Protein AF-Q5GYQ5-F1 (afdb_monomer)

Radius of gyration: 19.72 Å; Cα contacts (8 Å, |Δi|>4): 259; chains: 1; bounding box: 50×69×49 Å

InterPro domains:
  IPR008928 Six-hairpin glycosidase superfamily [SSF48208] (25-174)
  IPR012341 Six-hairpin glycosidase-like superfamily [G3DSA:1.50.10.10] (16-128)
  IPR054363 Glycosyl hydrolase family 95, catalytic domain [PF22124] (25-128)

Solvent-accessible surface area (backbone atoms only — not comparable to full-atom values): 10934 Å² total; per-residue (Å²): 138,85,83,79,78,85,81,83,73,67,77,69,60,66,74,62,61,80,66,70,90,63,74,74,90,54,71,47,50,52,75,62,72,91,44,35,42,51,45,91,46,73,80,41,42,68,84,42,66,67,67,58,43,49,50,52,52,52,52,48,64,59,29,51,74,72,54,35,26,46,36,28,16,50,47,18,32,56,30,8,62,63,42,35,11,60,60,18,49,53,43,50,56,52,47,72,28,78,90,17,20,45,100,86,68,47,17,22,49,77,64,82,41,68,56,16,48,55,31,39,55,51,17,57,41,31,18,47,42,44,74,58,96,83,28,44,39,59,51,55,9,64,32,81,86,62,76,78,76,71,83,75,84,67,78,48,71,50,74,56,97,93,40,71,49,74,47,78,58,54,92,90,62,89,77,51,59,31,41,56,90,94,34,84,39,78,109

Secondary structure (DSSP, 8-state):
---PPP----GGGGGGG--S----S-TT-S--GGGTTTTTSSSS-TTS-HHHHHHHHHHHHHH-S---HHHHHHHHHHHHTTT-HHHHHHHHHHHTSTTTB-TTS-BBSSSB-THHHHHHHHHHHHHHEEEETTEEEESTT--TT-SS----S--EEEEETTEEEEE---TT----EEEETTEEEE-

Organism: Xanthomonas oryzae pv. oryzae (strain KACC10331 / KXO85) (NCBI:txid291331)

Nearest PDB structures (foldseek):
  7kmq-assembly1_A  TM=7.585E-01  e=1.093E-18  Xanthomonas citri pv. citri str. 306
  7kmq-assembly1_B  TM=7.736E-01  e=4.340E-18  Xanthomonas citri pv. citri str. 306
  4ufc-assembly2_B  TM=9.367E-01  e=1.335E-10  Bacteroides ovatus
  2rdy-assembly1_B  TM=9.374E-01  e=4.198E-09  Halalkalibacterium halodurans C-125
  7zo0-assembly1_A  TM=7.581E-01  e=1.766E-08  Akkermansia muciniphila ATCC BAA-835

pLDDT: mean 74.21, std 23.25, range [33.28, 98.19]

Mean predicted aligned error: 12.52 Å

Foldseek 3Di:
DDDDDDDPDDPVVVLVVVPPPDPPPDQQDLDPPSCVCQPPNQVDALPPDVVVNVVLVVSDVSNDQDAALLSNLQVLLSCLRNQALVVSVVSLVVCQDVVAAPPVRFGDSPPGDNNSVVSNVVSVCSCAWDDHPNKIWGNSRHDPVPVDDQPPDDFDWDDDPNDTDTDDSPPPDDWGWMDDPNDTDTD

Structure (mmCIF, N/CA/C/O backbone):
data_AF-Q5GYQ5-F1
#
_entry.id   AF-Q5GYQ5-F1
#
loop_
_atom_site.group_PDB
_atom_site.id
_atom_site.type_symbol
_atom_site.label_atom_id
_atom_site.label_alt_id
_atom_site.label_comp_id
_atom_site.label_asym_id
_atom_site.label_entity_id
_atom_site.label_seq_id
_atom_site.pdbx_PDB_ins_code
_atom_site.Cartn_x
_atom_site.Cartn_y
_atom_site.Cartn_z
_atom_site.occupancy
_atom_site.B_iso_or_equiv
_atom_site.auth_seq_id
_atom_site.auth_comp_id
_atom_site.auth_asym_id
_atom_site.auth_atom_id
_atom_site.pdbx_PDB_model_num
ATOM 1 N N . MET A 1 1 ? -32.435 49.824 0.181 1.00 38.00 1 MET A N 1
ATOM 2 C CA . MET A 1 1 ? -30.986 49.510 0.203 1.00 38.00 1 MET A CA 1
ATOM 3 C C . MET A 1 1 ? -30.753 48.234 1.015 1.00 38.00 1 MET A C 1
ATOM 5 O O . MET A 1 1 ? -30.604 48.312 2.226 1.00 38.00 1 MET A O 1
ATOM 9 N N . HIS A 1 2 ? -30.758 47.053 0.387 1.00 36.16 2 HIS A N 1
ATOM 10 C CA . HIS A 1 2 ? -30.396 45.799 1.064 1.00 36.16 2 HIS A CA 1
ATOM 11 C C . HIS A 1 2 ? -28.909 45.507 0.843 1.00 36.16 2 HIS A C 1
ATOM 13 O O . HIS A 1 2 ? -28.491 45.203 -0.271 1.00 36.16 2 HIS A O 1
ATOM 19 N N . ARG A 1 3 ? -28.099 45.616 1.903 1.00 40.84 3 ARG A N 1
ATOM 20 C CA . ARG A 1 3 ? -26.704 45.156 1.895 1.00 40.84 3 ARG A CA 1
ATOM 21 C C . ARG A 1 3 ? -26.699 43.630 2.027 1.00 40.84 3 ARG A C 1
ATOM 23 O O . ARG A 1 3 ? -27.081 43.101 3.069 1.00 40.84 3 ARG A O 1
ATOM 30 N N . GLY A 1 4 ? -26.306 42.933 0.961 1.00 40.19 4 GLY A N 1
ATOM 31 C CA . GLY A 1 4 ? -26.124 41.482 0.960 1.00 40.19 4 GLY A CA 1
ATOM 32 C C . GLY A 1 4 ? -25.026 41.063 1.939 1.00 40.19 4 GLY A C 1
ATOM 33 O O . GLY A 1 4 ? -23.955 41.667 1.979 1.00 40.19 4 GLY A O 1
ATOM 34 N N . ARG A 1 5 ? -25.301 40.038 2.753 1.00 37.50 5 ARG A N 1
ATOM 35 C CA . ARG A 1 5 ? -24.309 39.436 3.653 1.00 37.50 5 ARG A CA 1
ATOM 36 C C . ARG A 1 5 ? -23.210 38.752 2.824 1.00 37.50 5 ARG A C 1
ATOM 38 O O . ARG A 1 5 ? -23.542 38.073 1.851 1.00 37.50 5 ARG A O 1
ATOM 45 N N . PRO A 1 6 ? -21.926 38.878 3.195 1.00 41.38 6 PRO A N 1
ATOM 46 C CA . PRO A 1 6 ? -20.857 38.170 2.509 1.00 41.38 6 PRO A CA 1
ATOM 47 C C . PRO A 1 6 ? -21.021 36.661 2.724 1.00 41.38 6 PRO A C 1
ATOM 49 O O . PRO A 1 6 ? -21.090 36.178 3.854 1.00 41.38 6 PRO A O 1
ATOM 52 N N . VAL A 1 7 ? -21.103 35.911 1.625 1.00 54.25 7 VAL A N 1
ATOM 53 C CA . VAL A 1 7 ? -21.119 34.446 1.642 1.00 54.25 7 VAL A CA 1
ATOM 54 C C . VAL A 1 7 ? -19.726 33.969 2.045 1.00 54.25 7 VAL A C 1
ATOM 56 O O . VAL A 1 7 ? -18.803 33.962 1.229 1.00 54.25 7 VAL A O 1
ATOM 59 N N . VAL A 1 8 ? -19.565 33.570 3.306 1.00 49.56 8 VAL A N 1
ATOM 60 C CA . VAL A 1 8 ? -18.357 32.887 3.779 1.00 49.56 8 VAL A CA 1
ATOM 61 C C . VAL A 1 8 ? -18.316 31.517 3.105 1.00 49.56 8 VAL A C 1
ATOM 63 O O . VAL A 1 8 ? -19.147 30.649 3.372 1.00 49.56 8 VAL A O 1
ATOM 66 N N . ARG A 1 9 ? -17.386 31.331 2.163 1.00 43.16 9 ARG A N 1
ATOM 67 C CA . ARG A 1 9 ? -17.197 30.047 1.480 1.00 43.16 9 ARG A CA 1
ATOM 68 C C . ARG A 1 9 ? -16.409 29.105 2.396 1.00 43.16 9 ARG A C 1
ATOM 70 O O . ARG A 1 9 ? -15.379 29.519 2.924 1.00 43.16 9 ARG A O 1
ATOM 77 N N . PRO A 1 10 ? -16.847 27.851 2.576 1.00 39.72 10 PRO A N 1
ATOM 78 C CA . PRO A 1 10 ? -16.138 26.907 3.425 1.00 39.72 10 PRO A CA 1
ATOM 79 C C . PRO A 1 10 ? -14.773 26.512 2.817 1.00 39.72 10 PRO A C 1
ATOM 81 O O . PRO A 1 10 ? -14.630 26.455 1.589 1.00 39.72 10 PRO A O 1
ATOM 84 N N . PRO A 1 11 ? -13.764 26.220 3.660 1.00 44.22 11 PRO A N 1
ATOM 85 C CA . PRO A 1 11 ? -12.356 26.109 3.258 1.00 44.22 11 PRO A CA 1
ATOM 86 C C . PRO A 1 11 ? -12.058 24.976 2.262 1.00 44.22 11 PRO A C 1
ATOM 88 O O . PRO A 1 11 ? -11.084 25.051 1.516 1.00 44.22 11 PRO A O 1
ATOM 91 N N . TRP A 1 12 ? -12.916 23.957 2.166 1.00 38.06 12 TRP A N 1
ATOM 92 C CA . TRP A 1 12 ? -12.730 22.829 1.245 1.00 38.06 12 TRP A CA 1
ATOM 93 C C . TRP A 1 12 ? -12.836 23.213 -0.240 1.00 38.06 12 TRP A C 1
ATOM 95 O O . TRP A 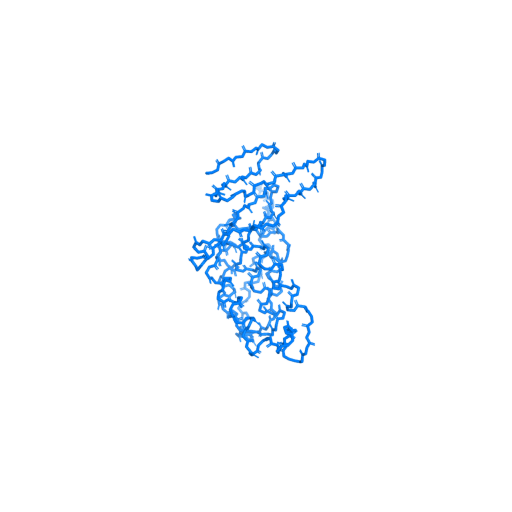1 12 ? -12.264 22.529 -1.088 1.00 38.06 12 TRP A O 1
ATOM 105 N N . ARG A 1 13 ? -13.488 24.336 -0.590 1.00 36.22 13 ARG A N 1
ATOM 106 C CA . ARG A 1 13 ? -13.550 24.800 -1.991 1.00 36.22 13 ARG A CA 1
ATOM 107 C C . ARG A 1 13 ? -12.206 25.282 -2.544 1.00 36.22 13 ARG A C 1
ATOM 109 O O . ARG A 1 13 ? -12.057 25.320 -3.762 1.00 36.22 13 ARG A O 1
ATOM 116 N N . TYR A 1 14 ? -11.230 25.601 -1.694 1.00 33.28 14 TYR A N 1
ATOM 117 C CA . TYR A 1 14 ? -9.887 25.982 -2.147 1.00 33.28 14 TYR A CA 1
ATOM 118 C C . TYR A 1 14 ? -9.060 24.778 -2.620 1.00 33.28 14 TYR A C 1
ATOM 120 O O . TYR A 1 14 ? -8.252 24.924 -3.531 1.00 33.28 14 TYR A O 1
ATOM 128 N N . PHE A 1 15 ? -9.314 23.572 -2.098 1.00 33.44 15 PHE A N 1
ATOM 129 C CA . PHE A 1 15 ? -8.679 22.344 -2.598 1.00 33.44 15 PHE A CA 1
ATOM 130 C C . PHE A 1 15 ? -9.243 21.891 -3.953 1.00 33.44 15 PHE A C 1
ATOM 132 O O . PHE A 1 15 ? -8.532 21.293 -4.756 1.00 33.44 15 PHE A O 1
ATOM 139 N N . VAL A 1 16 ? -10.497 22.244 -4.253 1.00 38.31 16 VAL A N 1
ATOM 140 C CA . VAL A 1 16 ? -11.155 21.954 -5.542 1.00 38.31 16 VAL A CA 1
ATOM 141 C C . VAL A 1 16 ? -10.742 22.956 -6.641 1.00 38.31 16 VAL A C 1
ATOM 143 O O . VAL A 1 16 ? -11.066 22.778 -7.811 1.00 38.31 16 VAL A O 1
ATOM 146 N N . ALA A 1 17 ? -9.952 23.987 -6.312 1.00 33.41 17 ALA A N 1
ATOM 147 C CA . ALA A 1 17 ? -9.508 25.013 -7.260 1.00 33.41 17 ALA A CA 1
ATOM 148 C C . ALA A 1 17 ? -8.372 24.575 -8.214 1.00 33.41 17 ALA A C 1
ATOM 150 O O . ALA A 1 17 ? -7.918 25.376 -9.028 1.00 33.41 17 ALA A O 1
ATOM 151 N N . CYS A 1 18 ? -7.969 23.299 -8.229 1.00 35.53 18 CYS A N 1
ATOM 152 C CA . CYS A 1 18 ? -7.255 22.706 -9.373 1.00 35.53 18 CYS A CA 1
ATOM 153 C C . CYS A 1 18 ? -8.229 22.370 -10.526 1.00 35.53 18 CYS A C 1
ATOM 155 O O . CYS A 1 18 ? -8.212 21.277 -11.080 1.00 35.53 18 CYS A O 1
ATOM 157 N N . GLY A 1 19 ? -9.118 23.308 -10.864 1.00 34.81 19 GLY A N 1
ATOM 158 C CA . GLY A 1 19 ? -10.112 23.190 -11.936 1.00 34.81 19 GLY A CA 1
ATOM 159 C C . GLY A 1 19 ? -9.719 23.908 -13.230 1.00 34.81 19 GLY A C 1
ATOM 160 O O . GLY A 1 19 ? -10.497 23.930 -14.182 1.00 34.81 19 GLY A O 1
ATOM 161 N N . HIS A 1 20 ? -8.524 24.503 -13.303 1.00 36.97 20 HIS A N 1
ATOM 162 C CA . HIS A 1 20 ? -8.001 24.957 -14.586 1.00 36.97 20 HIS A CA 1
ATOM 163 C C . HIS A 1 20 ? -7.727 23.726 -15.449 1.00 36.97 20 HIS A C 1
ATOM 165 O O . HIS A 1 20 ? -6.995 22.832 -15.025 1.00 36.97 20 HIS A O 1
ATOM 171 N N . ARG A 1 21 ? -8.305 23.683 -16.661 1.00 38.16 21 ARG A N 1
ATOM 172 C CA . ARG A 1 21 ? -7.936 22.744 -17.733 1.00 38.16 21 ARG A CA 1
ATOM 173 C C . ARG A 1 21 ? -6.466 22.962 -18.104 1.00 38.16 21 ARG A C 1
ATOM 175 O O . ARG A 1 21 ? -6.149 23.520 -19.148 1.00 38.16 21 ARG A O 1
ATOM 182 N N . GLN A 1 22 ? 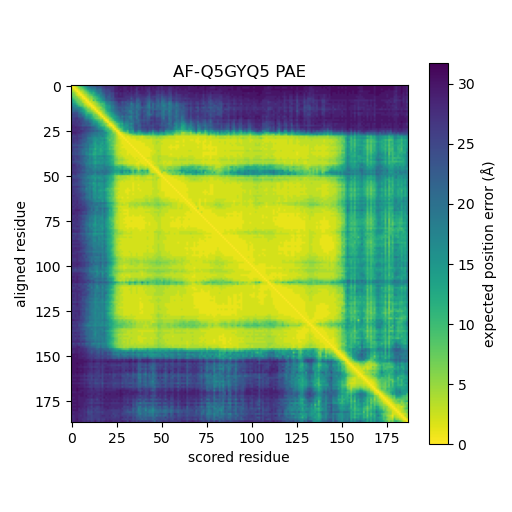-5.552 22.544 -17.240 1.00 41.06 22 GLN A N 1
ATOM 183 C CA . GLN A 1 22 ? -4.186 22.298 -17.640 1.00 41.06 22 GLN A CA 1
ATOM 184 C C . GLN A 1 22 ? -4.236 21.055 -18.527 1.00 41.06 22 GLN A C 1
ATOM 186 O O . GLN A 1 22 ? -4.783 20.033 -18.095 1.00 41.06 22 GLN A O 1
ATOM 191 N N . PRO A 1 23 ? -3.696 21.094 -19.757 1.00 40.44 23 PRO A N 1
ATOM 192 C CA . PRO A 1 23 ? -3.447 19.858 -20.477 1.00 40.44 23 PRO A CA 1
ATOM 193 C C . PRO A 1 23 ? -2.620 18.980 -19.539 1.00 40.44 23 PRO A C 1
ATOM 195 O O . PRO A 1 23 ? -1.609 19.445 -19.009 1.00 40.44 23 PRO A O 1
ATOM 198 N N . ALA A 1 24 ? -3.095 17.764 -19.251 1.00 50.97 24 ALA A N 1
ATOM 199 C CA . ALA A 1 24 ? -2.446 16.837 -18.332 1.00 50.97 24 ALA A CA 1
ATOM 200 C C . ALA A 1 24 ? -1.041 16.530 -18.866 1.00 50.97 24 ALA A C 1
ATOM 202 O O . ALA A 1 24 ? -0.849 15.589 -19.632 1.00 50.97 24 ALA A O 1
ATOM 203 N N . LYS A 1 25 ? -0.059 17.360 -18.496 1.00 47.78 25 LYS A N 1
ATOM 204 C CA . LYS A 1 25 ? 1.227 17.488 -19.198 1.00 47.78 25 LYS A CA 1
ATOM 205 C C . LYS A 1 25 ? 2.155 16.287 -19.010 1.00 47.78 25 LYS A C 1
ATOM 207 O O . LYS A 1 25 ? 3.312 16.378 -19.386 1.00 47.78 25 LYS A O 1
ATOM 212 N N . ARG A 1 26 ? 1.653 15.186 -18.433 1.00 56.75 26 ARG A N 1
ATOM 213 C CA . ARG A 1 26 ? 2.153 13.803 -18.524 1.00 56.75 26 ARG A CA 1
ATOM 214 C C . ARG A 1 26 ? 1.219 12.868 -17.749 1.00 56.75 26 ARG A C 1
ATOM 216 O O . ARG A 1 26 ? 1.285 12.787 -16.516 1.00 56.75 26 ARG A O 1
ATOM 223 N N . ARG A 1 27 ? 0.352 12.150 -18.473 1.00 69.12 27 ARG A N 1
ATOM 224 C CA . ARG A 1 27 ? -0.214 10.881 -17.977 1.00 69.12 27 ARG A CA 1
ATOM 225 C C . ARG A 1 27 ? 0.982 9.977 -17.619 1.00 69.12 27 ARG A C 1
ATOM 227 O O . ARG A 1 27 ? 1.968 9.985 -18.349 1.00 69.12 27 ARG A O 1
ATOM 234 N N . GLY A 1 28 ? 0.974 9.329 -16.454 1.00 78.00 28 GLY A N 1
ATOM 235 C CA . GLY A 1 28 ? 2.118 8.518 -15.998 1.00 78.00 28 GLY A CA 1
ATOM 236 C C . GLY A 1 28 ? 3.265 9.254 -15.284 1.00 78.00 28 GLY A C 1
ATOM 237 O O . GLY A 1 28 ? 4.337 8.685 -15.107 1.00 78.00 28 GLY A O 1
ATOM 238 N N . HIS A 1 29 ? 3.107 10.517 -14.860 1.00 90.12 29 HIS A N 1
ATOM 239 C CA . HIS A 1 29 ? 4.119 11.129 -13.985 1.00 90.12 29 HIS A CA 1
ATOM 240 C C . HIS A 1 29 ? 4.222 10.378 -12.640 1.00 90.12 29 HIS A C 1
ATOM 242 O O . HIS A 1 29 ? 3.213 10.022 -12.033 1.00 90.12 29 HIS A O 1
ATOM 248 N N . ARG A 1 30 ? 5.455 10.157 -12.167 1.00 90.88 30 ARG A N 1
ATOM 249 C CA . ARG A 1 30 ? 5.749 9.352 -10.969 1.00 90.88 30 ARG A CA 1
ATOM 250 C C . ARG A 1 30 ? 5.225 9.966 -9.665 1.00 90.88 30 ARG A C 1
ATOM 252 O O . ARG A 1 30 ? 4.776 9.211 -8.809 1.00 90.88 30 ARG A O 1
ATOM 259 N N . HIS A 1 31 ? 5.222 11.299 -9.543 1.00 94.44 31 HIS A N 1
ATOM 260 C CA . HIS A 1 31 ? 4.679 11.992 -8.372 1.00 94.44 31 HIS A CA 1
ATOM 261 C C . HIS A 1 31 ? 3.163 12.167 -8.455 1.00 94.44 31 HIS A C 1
ATOM 263 O O . HIS A 1 31 ? 2.602 12.531 -9.493 1.00 94.44 31 HIS A O 1
ATOM 269 N N . VAL A 1 32 ? 2.525 12.020 -7.299 1.00 95.38 32 VAL A N 1
ATOM 270 C CA . VAL A 1 32 ? 1.100 12.277 -7.080 1.00 95.38 32 VAL A CA 1
ATOM 271 C C . VAL A 1 32 ? 0.898 13.254 -5.919 1.00 95.38 32 VAL A C 1
ATOM 273 O O . VAL A 1 32 ? 0.024 13.071 -5.090 1.00 95.38 32 VAL A O 1
ATOM 276 N N . SER A 1 33 ? 1.695 14.328 -5.867 1.00 95.94 33 SER A N 1
ATOM 277 C CA . SER A 1 33 ? 1.794 15.240 -4.709 1.00 95.94 33 SER A CA 1
ATOM 278 C C . SER A 1 33 ? 0.474 15.851 -4.229 1.00 95.94 33 SER A C 1
ATOM 280 O O . SER A 1 33 ? 0.286 16.051 -3.037 1.00 95.94 33 SER A O 1
ATOM 282 N N . HIS A 1 34 ? -0.468 16.090 -5.142 1.00 93.81 34 HIS A N 1
ATOM 283 C CA . HIS A 1 34 ? -1.827 16.552 -4.831 1.00 93.81 34 HIS A CA 1
ATOM 284 C C . HIS A 1 34 ? -2.639 15.547 -3.989 1.00 93.81 34 HIS A C 1
ATOM 286 O O . HIS A 1 34 ? -3.648 15.922 -3.403 1.00 93.81 34 HIS A O 1
ATOM 292 N N . LEU A 1 35 ? -2.191 14.291 -3.891 1.00 95.38 35 LEU A N 1
ATOM 293 C CA . LEU A 1 35 ? -2.782 13.239 -3.064 1.00 95.38 35 LEU A CA 1
ATOM 294 C C . LEU A 1 35 ? -2.108 13.088 -1.693 1.00 95.38 35 LEU A C 1
ATOM 296 O O . LEU A 1 35 ? -2.508 12.217 -0.925 1.00 95.38 35 LEU A O 1
ATOM 300 N N . TYR A 1 36 ? -1.157 13.959 -1.332 1.00 96.00 36 TYR A N 1
ATOM 301 C CA . TYR A 1 36 ? -0.614 14.024 0.034 1.00 96.00 36 TYR A CA 1
ATOM 302 C C . TYR A 1 36 ? -1.726 14.108 1.088 1.00 96.00 36 TYR A C 1
ATOM 304 O O . TYR A 1 36 ? -1.650 13.459 2.131 1.00 96.00 36 TYR A O 1
ATOM 312 N N . ALA A 1 37 ? -2.781 14.872 0.780 1.00 93.31 37 ALA A N 1
ATOM 313 C CA . ALA A 1 37 ? -3.955 15.049 1.626 1.00 93.31 37 ALA A CA 1
ATOM 314 C C . ALA A 1 37 ? -4.663 13.721 1.972 1.00 93.31 37 ALA A C 1
ATOM 316 O O . ALA A 1 37 ? -5.257 13.629 3.046 1.00 93.31 37 ALA A O 1
ATOM 317 N N . LEU A 1 38 ? -4.566 12.707 1.100 1.00 93.00 38 LEU A N 1
ATOM 318 C CA . LEU A 1 38 ? -5.103 11.358 1.307 1.00 93.00 38 LEU A CA 1
ATOM 319 C C . LEU A 1 38 ? -4.127 10.458 2.083 1.00 93.00 38 LEU A C 1
ATOM 321 O O . LEU A 1 38 ? -4.526 9.789 3.034 1.00 93.00 38 LEU A O 1
ATOM 325 N N . HIS A 1 39 ? -2.854 10.433 1.680 1.00 94.56 39 HIS A N 1
ATOM 326 C CA . HIS A 1 39 ? -1.788 9.728 2.393 1.00 94.56 39 HIS A CA 1
ATOM 327 C C . HIS A 1 39 ? -0.431 10.394 2.105 1.00 94.56 39 HIS A C 1
ATOM 329 O O . HIS A 1 39 ? -0.122 10.651 0.936 1.00 94.56 39 HIS A O 1
ATOM 335 N N . PRO A 1 40 ? 0.419 10.637 3.120 1.00 93.94 40 PRO A N 1
ATOM 336 C CA . PRO A 1 40 ? 0.292 10.201 4.517 1.00 93.94 40 PRO A CA 1
ATOM 337 C C . PRO A 1 40 ? -0.568 11.111 5.409 1.00 93.94 40 PRO A C 1
ATOM 339 O O . PRO A 1 40 ? -0.724 10.822 6.593 1.00 93.94 40 PRO A O 1
ATOM 342 N N . SER A 1 41 ? -1.134 12.201 4.880 1.00 92.44 41 SER A N 1
ATOM 343 C CA . SER A 1 41 ? -2.014 13.071 5.666 1.00 92.44 41 SER A CA 1
ATOM 344 C C . SER A 1 41 ? -3.352 12.390 6.013 1.00 92.44 41 SER A C 1
ATOM 346 O O . SER A 1 41 ? -3.576 11.198 5.799 1.00 92.44 41 SER A O 1
ATOM 348 N N . SER A 1 42 ? -4.252 13.151 6.624 1.00 88.00 42 SER A N 1
ATOM 349 C CA . SER A 1 42 ? -5.629 12.739 6.934 1.00 88.00 42 SER A CA 1
ATOM 350 C C . SER A 1 42 ? -6.623 13.877 6.678 1.00 88.00 42 SER A C 1
ATOM 352 O O . SER A 1 42 ? -7.658 13.961 7.341 1.00 88.00 42 SER A O 1
ATOM 354 N N . GLN A 1 43 ? -6.273 14.776 5.749 1.00 89.56 43 GLN A N 1
ATOM 355 C CA . GLN A 1 43 ? -7.124 15.883 5.298 1.00 89.56 43 GLN A CA 1
ATOM 356 C C . GLN A 1 43 ? -8.241 15.403 4.367 1.00 89.56 43 GLN A C 1
ATOM 358 O O . GLN A 1 43 ? -9.311 15.998 4.371 1.00 89.56 43 GLN A O 1
ATOM 363 N N . ILE A 1 44 ? -7.974 14.346 3.590 1.00 88.62 44 ILE A N 1
ATOM 364 C CA . ILE A 1 44 ? -8.968 13.562 2.860 1.00 88.62 44 ILE A CA 1
ATOM 365 C C . ILE A 1 44 ? -9.002 12.180 3.502 1.00 88.62 44 ILE A C 1
ATOM 367 O O . ILE A 1 44 ? -8.006 11.453 3.519 1.00 88.62 44 ILE A O 1
ATOM 371 N N . LYS A 1 45 ? -10.156 11.812 4.034 1.00 83.69 45 LYS A N 1
ATOM 372 C CA . LYS A 1 45 ? -10.420 10.515 4.647 1.00 83.69 45 LYS A CA 1
ATOM 373 C C . LYS A 1 45 ? -11.176 9.628 3.661 1.00 83.69 45 LYS A C 1
ATOM 375 O O . LYS A 1 45 ? -11.950 10.133 2.852 1.00 83.69 45 LYS A O 1
ATOM 380 N N . PRO A 1 46 ? -11.058 8.299 3.777 1.00 76.12 46 PRO A N 1
ATOM 381 C CA . PRO A 1 46 ? -11.846 7.362 2.970 1.00 76.12 46 PRO A CA 1
ATOM 382 C C . PRO A 1 46 ? -13.364 7.591 3.039 1.00 76.12 46 PRO A C 1
ATOM 384 O O . PRO A 1 46 ? -14.072 7.288 2.087 1.00 76.12 46 PRO A O 1
ATOM 387 N N . ARG A 1 47 ? -13.851 8.121 4.172 1.00 74.06 47 ARG A N 1
ATOM 388 C CA . ARG A 1 47 ? -15.267 8.428 4.444 1.00 74.06 47 ARG A CA 1
ATOM 389 C C . ARG A 1 47 ? -15.617 9.920 4.366 1.00 74.06 47 ARG A C 1
ATOM 391 O O . ARG A 1 47 ? -16.715 10.293 4.769 1.00 74.06 47 ARG A O 1
ATOM 398 N N . ASP A 1 48 ? -14.699 10.772 3.912 1.00 74.44 48 ASP A N 1
ATOM 399 C CA . ASP A 1 48 ? -15.026 12.173 3.613 1.00 74.44 48 ASP A CA 1
ATOM 400 C C . ASP A 1 48 ? -16.058 12.252 2.473 1.00 74.44 48 ASP A C 1
ATOM 402 O O . ASP A 1 48 ? -16.360 11.216 1.869 1.00 74.44 48 ASP A O 1
ATOM 406 N N . PRO A 1 49 ? -16.640 13.437 2.172 1.00 71.75 49 PRO A N 1
ATOM 407 C CA . PRO A 1 49 ? -17.681 13.551 1.160 1.00 71.75 49 PRO A CA 1
ATOM 408 C C . PRO A 1 49 ? -17.324 12.768 -0.111 1.00 71.75 49 PRO A C 1
ATOM 410 O O . PRO A 1 49 ? -16.197 12.902 -0.606 1.00 71.75 49 PRO A O 1
ATOM 413 N N . PRO A 1 50 ? -18.259 11.953 -0.635 1.00 77.56 50 PRO A N 1
ATOM 414 C CA . PRO A 1 50 ? -17.962 10.930 -1.638 1.00 77.56 50 PRO A CA 1
ATOM 415 C C . PRO A 1 50 ? -17.281 11.498 -2.889 1.00 77.56 50 PRO A C 1
ATOM 417 O O . PRO A 1 50 ? -16.486 10.816 -3.527 1.00 77.56 50 PRO A O 1
ATOM 420 N N . GLU A 1 51 ? -17.520 12.772 -3.195 1.00 85.62 51 GLU A N 1
ATOM 421 C CA . GLU A 1 51 ? -16.914 13.501 -4.308 1.00 85.62 51 GLU A CA 1
ATOM 422 C C . GLU A 1 51 ? -15.385 13.636 -4.199 1.00 85.62 51 GLU A C 1
ATOM 424 O O . GLU A 1 51 ? -14.685 13.439 -5.193 1.00 85.62 51 GLU A O 1
ATOM 429 N N . LEU A 1 52 ? -14.838 13.935 -3.012 1.00 86.62 52 LEU A N 1
ATOM 430 C CA . LEU A 1 52 ? -13.390 14.118 -2.829 1.00 86.62 52 LEU A CA 1
ATOM 431 C C . LEU A 1 52 ? -12.648 12.781 -2.856 1.00 86.62 52 LEU A C 1
ATOM 433 O O . LEU A 1 52 ? -11.605 12.664 -3.504 1.00 86.62 52 LEU A O 1
ATOM 437 N N . ALA A 1 53 ? -13.207 11.758 -2.205 1.00 83.94 53 ALA A N 1
ATOM 438 C CA . ALA A 1 53 ? -12.661 10.405 -2.249 1.00 83.94 53 ALA A CA 1
ATOM 439 C C . ALA A 1 53 ? -12.695 9.842 -3.685 1.00 83.94 53 ALA A C 1
ATOM 441 O O . ALA A 1 53 ? -11.701 9.284 -4.160 1.00 83.94 53 ALA A O 1
ATOM 442 N N . ALA A 1 54 ? -13.795 10.067 -4.416 1.00 88.31 54 ALA A N 1
ATOM 443 C CA . ALA A 1 54 ? -13.913 9.691 -5.823 1.00 88.31 54 ALA A CA 1
ATOM 444 C C . ALA A 1 54 ? -12.918 10.451 -6.718 1.00 88.31 54 ALA A C 1
ATOM 446 O O . ALA A 1 54 ? -12.288 9.842 -7.583 1.00 88.31 54 ALA A O 1
ATOM 447 N N . ALA A 1 55 ? -12.714 11.754 -6.495 1.00 91.56 55 ALA A N 1
ATOM 448 C CA . ALA A 1 55 ? -11.738 12.546 -7.244 1.00 91.56 55 ALA A CA 1
ATOM 449 C C . ALA A 1 55 ? -10.289 12.080 -7.003 1.00 91.56 55 ALA A C 1
AT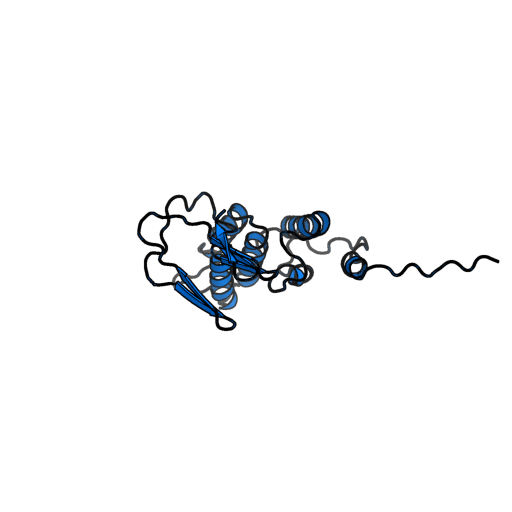OM 451 O O . ALA A 1 55 ? -9.489 12.025 -7.945 1.00 91.56 55 ALA A O 1
ATOM 452 N N . ALA A 1 56 ? -9.949 11.703 -5.766 1.00 92.31 56 ALA A N 1
ATOM 453 C CA . ALA A 1 56 ? -8.638 11.150 -5.435 1.00 92.31 56 ALA A CA 1
ATOM 454 C C . ALA A 1 56 ? -8.402 9.797 -6.126 1.00 92.31 56 ALA A C 1
ATOM 456 O O . ALA A 1 56 ? -7.379 9.623 -6.794 1.00 92.31 56 ALA A O 1
ATOM 457 N N . ARG A 1 57 ? -9.383 8.881 -6.062 1.00 91.62 57 ARG A N 1
ATOM 458 C CA . ARG A 1 57 ? -9.359 7.606 -6.802 1.00 91.62 57 ARG A CA 1
ATOM 459 C C . ARG A 1 57 ? -9.190 7.845 -8.301 1.00 91.62 57 ARG A C 1
ATOM 461 O O . ARG A 1 57 ? -8.289 7.286 -8.920 1.00 91.62 57 ARG A O 1
ATOM 468 N N . ARG A 1 58 ? -9.989 8.743 -8.880 1.00 92.81 58 ARG A N 1
ATOM 469 C CA . ARG A 1 58 ? -9.907 9.070 -10.308 1.00 92.81 58 ARG A CA 1
ATOM 470 C C . ARG A 1 58 ? -8.535 9.617 -10.703 1.00 92.81 58 ARG A C 1
ATOM 472 O O . ARG A 1 58 ? -8.030 9.316 -11.783 1.00 92.81 58 ARG A O 1
ATOM 479 N N . SER A 1 59 ? -7.914 10.405 -9.831 1.00 93.25 59 SER A N 1
ATOM 480 C CA . SER A 1 59 ? -6.566 10.926 -10.056 1.00 93.25 59 SER A CA 1
ATOM 481 C C . SER A 1 59 ? -5.513 9.811 -10.059 1.00 93.25 59 SER A C 1
ATOM 483 O O . SER A 1 59 ? -4.614 9.852 -10.899 1.00 93.25 59 SER A O 1
ATOM 485 N N . LEU A 1 60 ? -5.636 8.799 -9.188 1.00 93.38 60 LEU A N 1
ATOM 486 C CA . LEU A 1 60 ? -4.773 7.606 -9.201 1.00 93.38 60 LEU A CA 1
ATOM 487 C C . LEU A 1 60 ? -4.925 6.816 -10.504 1.00 93.38 60 LEU A C 1
ATOM 489 O O . LEU A 1 60 ? -3.926 6.539 -11.164 1.00 93.38 60 LEU A O 1
ATOM 493 N N . GLU A 1 61 ? -6.161 6.546 -10.927 1.00 93.75 61 GLU A N 1
ATOM 494 C CA . GLU A 1 61 ? -6.450 5.840 -12.185 1.00 93.75 61 GLU A CA 1
ATOM 495 C C . GLU A 1 61 ? -5.813 6.537 -13.396 1.00 93.75 61 GLU A C 1
ATOM 497 O O . GLU A 1 61 ? -5.187 5.897 -14.238 1.00 93.75 61 GLU A O 1
ATOM 502 N N . ILE A 1 62 ? -5.924 7.869 -13.476 1.00 92.62 62 ILE A N 1
ATOM 503 C CA . ILE A 1 62 ? -5.332 8.662 -14.567 1.00 92.62 62 ILE A CA 1
ATOM 504 C C . ILE A 1 62 ? -3.796 8.614 -14.531 1.00 92.62 62 ILE A C 1
ATOM 506 O O . ILE A 1 62 ? -3.141 8.714 -15.576 1.00 92.62 62 ILE A O 1
ATOM 510 N N . ARG A 1 63 ? -3.202 8.510 -13.337 1.00 92.75 63 ARG A N 1
ATOM 511 C CA . ARG A 1 63 ? -1.746 8.419 -13.164 1.00 92.75 63 ARG A CA 1
ATOM 512 C C . ARG A 1 63 ? -1.213 7.040 -13.523 1.00 92.75 63 ARG A C 1
ATOM 514 O O . ARG A 1 63 ? -0.070 6.978 -13.969 1.00 92.75 63 ARG A O 1
ATOM 521 N N . GLY A 1 64 ? -2.028 6.000 -13.367 1.00 93.69 64 GLY A N 1
ATOM 522 C CA . GLY A 1 64 ? -1.636 4.610 -13.556 1.00 93.69 64 GLY A CA 1
ATOM 523 C C . GLY A 1 64 ? -0.694 4.117 -12.459 1.00 93.69 64 GLY A C 1
ATOM 524 O O . GLY A 1 64 ? -0.145 4.905 -11.683 1.00 93.69 64 GLY A O 1
ATOM 525 N N . ASP A 1 65 ? -0.501 2.803 -12.418 1.00 93.44 65 ASP A N 1
ATOM 526 C CA . ASP A 1 65 ? 0.178 2.137 -11.304 1.00 93.44 65 ASP A CA 1
ATOM 527 C C . ASP A 1 65 ? 1.698 2.048 -11.469 1.00 93.44 65 ASP A C 1
ATOM 529 O O . ASP A 1 65 ? 2.427 2.029 -10.481 1.00 93.44 65 ASP A O 1
ATOM 533 N N . ASN A 1 66 ? 2.193 2.045 -12.709 1.00 90.50 66 ASN A N 1
ATOM 534 C CA . ASN A 1 66 ? 3.620 1.926 -12.982 1.00 90.50 66 ASN A CA 1
ATOM 535 C C . ASN A 1 66 ? 4.364 3.244 -12.709 1.00 90.50 66 ASN A C 1
ATOM 537 O O . ASN A 1 66 ? 4.019 4.302 -13.245 1.00 90.50 66 ASN A O 1
ATOM 541 N N . ALA A 1 67 ? 5.413 3.168 -11.895 1.00 91.25 67 ALA A N 1
ATOM 542 C CA . ALA A 1 67 ? 6.329 4.257 -11.589 1.00 91.25 67 ALA A CA 1
ATOM 543 C C . ALA A 1 67 ? 7.670 3.686 -11.092 1.00 91.25 67 ALA A C 1
ATOM 545 O O . ALA A 1 67 ? 7.960 2.504 -11.263 1.00 91.25 67 ALA A O 1
ATOM 546 N N . THR A 1 68 ? 8.488 4.541 -10.487 1.00 93.00 68 THR A N 1
ATOM 547 C CA . THR A 1 68 ? 9.683 4.162 -9.723 1.00 93.00 68 THR A CA 1
ATOM 548 C C . THR A 1 68 ? 9.285 3.398 -8.456 1.00 93.00 68 THR A C 1
ATOM 550 O O . THR A 1 68 ? 8.134 3.519 -8.032 1.00 93.00 68 THR A O 1
ATOM 553 N N . GLY A 1 69 ? 10.215 2.683 -7.816 1.00 93.75 69 GLY A N 1
ATOM 554 C CA . GLY A 1 69 ? 9.975 1.947 -6.564 1.00 93.75 69 GLY A CA 1
ATOM 555 C C . GLY A 1 69 ? 9.192 2.732 -5.505 1.00 93.75 69 GLY A C 1
ATOM 556 O O . GLY A 1 69 ? 8.054 2.386 -5.179 1.00 93.75 69 GLY A O 1
ATOM 557 N N . TRP A 1 70 ? 9.698 3.897 -5.084 1.00 96.00 70 TRP A N 1
ATOM 558 C CA . TRP A 1 70 ? 8.970 4.800 -4.173 1.00 96.00 70 TRP A CA 1
ATOM 559 C C . TRP A 1 70 ? 7.626 5.309 -4.713 1.00 96.00 70 TRP A C 1
ATOM 561 O O . TRP A 1 70 ? 6.684 5.567 -3.962 1.00 96.00 70 TRP A O 1
ATOM 571 N N . GLY A 1 71 ? 7.511 5.493 -6.029 1.00 95.94 71 GLY A N 1
ATOM 572 C CA . GLY A 1 71 ? 6.286 5.983 -6.655 1.00 95.94 71 GLY A CA 1
ATOM 573 C C . GLY A 1 71 ? 5.188 4.928 -6.613 1.00 95.94 71 GLY A C 1
ATOM 574 O O . GLY A 1 71 ? 4.013 5.261 -6.444 1.00 95.94 71 GLY A O 1
ATOM 575 N N . MET A 1 72 ? 5.568 3.663 -6.762 1.00 96.94 72 MET A N 1
ATOM 576 C CA . MET A 1 72 ? 4.679 2.514 -6.650 1.00 96.94 72 MET A CA 1
ATOM 577 C C . MET A 1 72 ? 4.345 2.230 -5.187 1.00 96.94 72 MET A C 1
ATOM 579 O O . MET A 1 72 ? 3.173 2.051 -4.863 1.00 96.94 72 MET A O 1
ATOM 583 N N . SER A 1 73 ? 5.323 2.297 -4.282 1.00 97.44 73 SER A N 1
ATOM 584 C CA . SER A 1 73 ? 5.085 2.099 -2.851 1.00 97.44 73 SER A CA 1
ATOM 585 C C . SER A 1 73 ? 4.165 3.179 -2.267 1.00 97.44 73 SER A C 1
ATOM 587 O O . SER A 1 73 ? 3.260 2.875 -1.490 1.00 97.44 73 SER A O 1
ATOM 589 N N . TRP A 1 74 ? 4.265 4.433 -2.717 1.00 98.06 74 TRP A N 1
ATOM 590 C CA . TRP A 1 74 ? 3.300 5.459 -2.317 1.00 98.06 74 TRP A CA 1
ATOM 591 C C . TRP A 1 74 ? 1.893 5.180 -2.867 1.00 98.06 74 TRP A C 1
ATOM 593 O O . TRP A 1 74 ? 0.907 5.320 -2.143 1.00 98.06 74 TRP A O 1
ATOM 603 N N . ARG A 1 75 ? 1.776 4.722 -4.121 1.00 97.19 75 ARG A N 1
ATOM 604 C CA . ARG A 1 75 ? 0.481 4.321 -4.697 1.00 97.19 75 ARG A CA 1
ATOM 605 C C . ARG A 1 75 ? -0.143 3.143 -3.954 1.00 97.19 75 ARG A C 1
ATOM 607 O O . ARG A 1 75 ? -1.347 3.166 -3.740 1.00 97.19 75 ARG A O 1
ATOM 614 N N . LEU A 1 76 ? 0.653 2.168 -3.516 1.00 98.19 76 LEU A N 1
ATOM 615 C CA . LEU A 1 76 ? 0.192 1.072 -2.662 1.00 98.19 76 LEU A CA 1
ATOM 616 C C . LEU A 1 76 ? -0.531 1.615 -1.419 1.00 98.19 76 LEU A C 1
ATOM 618 O O . LEU A 1 76 ? -1.672 1.239 -1.163 1.00 98.19 76 LEU A O 1
ATOM 622 N N . ASN A 1 77 ? 0.085 2.561 -0.705 1.00 97.75 77 ASN A N 1
ATOM 623 C CA . ASN A 1 77 ? -0.538 3.211 0.452 1.00 97.75 77 ASN A CA 1
ATOM 624 C C . ASN A 1 77 ? -1.806 4.001 0.067 1.00 97.75 77 ASN A C 1
ATOM 626 O O . ASN A 1 77 ? -2.818 3.942 0.764 1.00 97.75 77 ASN A O 1
ATOM 630 N N . LEU A 1 78 ? -1.776 4.721 -1.059 1.00 96.69 78 LEU A N 1
ATOM 631 C CA . LEU A 1 78 ? -2.906 5.519 -1.551 1.00 96.69 78 LEU A CA 1
ATOM 632 C C . LEU A 1 78 ? -4.099 4.676 -2.020 1.00 96.69 78 LEU A C 1
ATOM 634 O O . LEU A 1 78 ? -5.220 5.172 -1.966 1.00 96.69 78 LEU A O 1
ATOM 638 N N . TRP A 1 79 ? -3.881 3.435 -2.458 1.00 97.00 79 TRP A N 1
ATOM 639 C CA . TRP A 1 79 ? -4.944 2.481 -2.794 1.00 97.00 79 TRP A CA 1
ATOM 640 C C . TRP A 1 79 ? -5.443 1.705 -1.572 1.00 97.00 79 TRP A C 1
ATOM 642 O O . TRP A 1 79 ? -6.645 1.459 -1.454 1.00 97.00 79 TRP A O 1
ATOM 652 N N . ALA A 1 80 ? -4.554 1.394 -0.625 1.00 95.31 80 ALA A N 1
ATOM 653 C CA . ALA A 1 80 ? -4.933 0.773 0.640 1.00 95.31 80 ALA A CA 1
ATOM 654 C C . ALA A 1 80 ? -5.819 1.704 1.486 1.00 95.31 80 ALA A C 1
ATOM 656 O O . ALA A 1 80 ? -6.843 1.268 2.017 1.00 95.31 80 ALA A O 1
ATOM 657 N N . ARG A 1 81 ? -5.486 3.002 1.559 1.00 93.38 81 ARG A N 1
ATOM 658 C CA . ARG A 1 81 ? -6.215 3.998 2.363 1.00 93.38 81 ARG A CA 1
ATOM 659 C C . ARG A 1 81 ? -7.735 4.005 2.096 1.00 93.38 81 ARG A C 1
ATOM 661 O O . ARG A 1 81 ? -8.481 3.872 3.058 1.00 93.38 81 ARG A O 1
ATOM 668 N N . PRO A 1 82 ? -8.242 4.090 0.850 1.00 90.88 82 PRO A N 1
ATOM 669 C CA . PRO A 1 82 ? -9.671 4.013 0.535 1.00 90.88 82 PRO A CA 1
ATOM 670 C C . PRO A 1 82 ? -10.239 2.579 0.481 1.00 90.88 82 PRO A C 1
ATOM 672 O O . PRO A 1 82 ? -11.247 2.362 -0.189 1.00 90.88 82 PRO A O 1
ATOM 675 N N . ALA A 1 83 ? -9.617 1.612 1.163 1.00 89.38 83 ALA A N 1
ATOM 676 C CA . ALA A 1 83 ? -10.061 0.218 1.249 1.00 89.38 83 ALA A CA 1
ATOM 677 C C . ALA A 1 83 ? -10.043 -0.578 -0.079 1.00 89.38 83 ALA A C 1
ATOM 679 O O . ALA A 1 83 ? -10.734 -1.589 -0.201 1.00 89.38 83 ALA A O 1
ATOM 680 N N . ASP A 1 84 ? -9.244 -0.181 -1.081 1.00 93.19 84 ASP A N 1
ATOM 681 C CA . ASP A 1 84 ? -9.087 -0.957 -2.325 1.00 93.19 84 ASP A CA 1
ATOM 682 C C . ASP A 1 84 ? -7.946 -1.975 -2.210 1.00 93.19 84 ASP A C 1
ATOM 684 O O . ASP A 1 84 ? -6.851 -1.808 -2.757 1.00 93.19 84 ASP A O 1
ATOM 688 N N . GLY A 1 85 ? -8.218 -3.047 -1.467 1.00 90.44 85 GLY A N 1
ATOM 689 C CA . GLY A 1 85 ? -7.251 -4.114 -1.220 1.00 90.44 85 GLY A CA 1
ATOM 690 C C . GLY A 1 85 ? -6.752 -4.816 -2.476 1.00 90.44 85 GLY A C 1
ATOM 691 O O . GLY A 1 85 ? -5.587 -5.197 -2.550 1.00 90.44 85 GLY A O 1
ATOM 692 N N . GLU A 1 86 ? -7.604 -4.948 -3.492 1.00 92.69 86 GLU A N 1
ATOM 693 C CA . GLU A 1 86 ? -7.243 -5.604 -4.749 1.00 92.69 86 GLU A CA 1
ATOM 694 C C . GLU A 1 86 ? -6.237 -4.773 -5.552 1.00 92.69 86 GLU A C 1
ATOM 696 O O . GLU A 1 86 ? -5.239 -5.320 -6.024 1.00 92.69 86 GLU A O 1
ATOM 701 N N . HIS A 1 87 ? -6.453 -3.457 -5.692 1.00 96.50 87 HIS A N 1
ATOM 702 C CA . HIS A 1 87 ? -5.459 -2.583 -6.329 1.00 96.50 87 HIS A CA 1
ATOM 703 C C . HIS A 1 87 ? -4.161 -2.536 -5.533 1.00 96.50 87 HIS A C 1
ATOM 705 O O . HIS A 1 87 ? -3.084 -2.664 -6.118 1.00 96.50 87 HIS A O 1
ATOM 711 N N . ALA A 1 88 ? -4.260 -2.377 -4.211 1.00 97.00 88 ALA A N 1
ATOM 712 C CA . ALA A 1 88 ? -3.096 -2.355 -3.339 1.00 97.00 88 ALA A CA 1
ATOM 713 C C . ALA A 1 88 ? -2.266 -3.639 -3.523 1.00 97.00 88 ALA A C 1
ATOM 715 O O . ALA A 1 88 ? -1.071 -3.580 -3.810 1.00 97.00 88 ALA A O 1
ATOM 716 N N . TYR A 1 89 ? -2.912 -4.805 -3.490 1.00 96.25 89 TYR A N 1
ATOM 717 C CA . TYR A 1 89 ? -2.245 -6.086 -3.698 1.00 96.25 89 TYR A CA 1
ATOM 718 C C . TYR A 1 89 ? -1.599 -6.215 -5.082 1.00 96.25 89 TYR A C 1
ATOM 720 O O . TYR A 1 89 ? -0.456 -6.660 -5.170 1.00 96.25 89 TYR A O 1
ATOM 728 N N . ARG A 1 90 ? -2.262 -5.761 -6.155 1.00 97.44 90 ARG A N 1
ATOM 729 C CA . ARG A 1 90 ? -1.648 -5.738 -7.496 1.00 97.44 90 ARG A CA 1
ATOM 730 C C . ARG A 1 90 ? -0.360 -4.918 -7.529 1.00 97.44 90 ARG A C 1
ATOM 732 O O . ARG A 1 90 ? 0.630 -5.357 -8.104 1.00 97.44 90 ARG A O 1
ATOM 739 N N . ILE A 1 91 ? -0.347 -3.745 -6.900 1.00 97.69 91 ILE A N 1
ATOM 740 C CA . ILE A 1 91 ? 0.853 -2.896 -6.855 1.00 97.69 91 ILE A CA 1
ATOM 741 C C . ILE A 1 91 ? 1.955 -3.551 -6.031 1.00 97.69 91 ILE A C 1
ATOM 743 O O . ILE A 1 91 ? 3.115 -3.515 -6.436 1.00 97.69 91 ILE A O 1
ATOM 747 N N . LEU A 1 92 ? 1.603 -4.193 -4.915 1.00 97.56 92 LEU A N 1
ATOM 748 C CA . LEU A 1 92 ? 2.554 -4.968 -4.124 1.00 97.56 92 LEU A CA 1
ATOM 749 C C . LEU A 1 92 ? 3.199 -6.086 -4.957 1.00 97.56 92 LEU A C 1
ATOM 751 O O . LEU A 1 92 ? 4.414 -6.250 -4.899 1.00 97.56 92 LEU A O 1
ATOM 755 N N . GLN A 1 93 ? 2.420 -6.806 -5.772 1.00 97.19 93 GLN A N 1
ATOM 756 C CA . GLN A 1 93 ? 2.951 -7.828 -6.684 1.00 97.19 93 GLN A CA 1
ATOM 757 C C . GLN A 1 93 ? 3.933 -7.243 -7.708 1.00 97.19 93 GLN A C 1
ATOM 759 O O . GLN A 1 93 ? 4.946 -7.870 -8.011 1.00 97.19 93 GLN A O 1
ATOM 764 N N . LEU A 1 94 ? 3.668 -6.037 -8.216 1.00 96.06 94 LEU A N 1
ATOM 765 C CA . LEU A 1 94 ? 4.595 -5.353 -9.116 1.00 96.06 94 LEU A CA 1
ATOM 766 C C . LEU A 1 94 ? 5.879 -4.905 -8.398 1.00 96.06 94 LEU A C 1
ATOM 768 O O . LEU A 1 94 ? 6.957 -5.012 -8.974 1.00 96.06 94 LEU A O 1
ATOM 772 N N . LEU A 1 95 ? 5.783 -4.432 -7.151 1.00 96.38 95 LEU A N 1
ATOM 773 C CA . LEU A 1 95 ? 6.934 -4.006 -6.345 1.00 96.38 95 LEU A CA 1
ATOM 774 C C . LEU A 1 95 ? 7.904 -5.158 -6.065 1.00 96.38 95 LEU A C 1
ATOM 776 O O . LEU A 1 95 ? 9.108 -4.974 -6.197 1.00 96.38 95 LEU A O 1
ATOM 780 N N . ILE A 1 96 ? 7.393 -6.351 -5.748 1.00 95.69 96 ILE A N 1
ATOM 781 C CA . ILE A 1 96 ? 8.226 -7.539 -5.476 1.00 95.69 96 ILE A CA 1
ATOM 782 C C . ILE A 1 96 ? 8.714 -8.254 -6.746 1.00 95.69 96 ILE A C 1
ATOM 784 O O . ILE A 1 96 ? 9.398 -9.272 -6.656 1.00 95.69 96 ILE A O 1
ATOM 788 N N . SER A 1 97 ? 8.335 -7.767 -7.931 1.00 95.81 97 SER A N 1
ATOM 789 C CA . SER A 1 97 ? 8.773 -8.354 -9.197 1.00 95.81 97 SER A CA 1
ATOM 790 C C . SER A 1 97 ? 10.257 -8.056 -9.472 1.00 95.81 97 SER A C 1
ATOM 792 O O . SER A 1 97 ? 10.777 -7.049 -8.983 1.00 95.81 97 SER A O 1
ATOM 794 N N . PRO A 1 98 ? 10.941 -8.862 -10.309 1.00 94.62 98 PRO A N 1
ATOM 795 C CA . PRO A 1 98 ? 12.335 -8.610 -10.691 1.00 94.62 98 PRO A CA 1
ATOM 796 C C . PRO A 1 98 ? 12.583 -7.240 -11.347 1.00 94.62 98 PRO A C 1
ATOM 798 O O . PRO A 1 98 ? 13.706 -6.744 -11.325 1.00 94.62 98 PRO A O 1
ATOM 801 N N . ASP A 1 99 ? 11.541 -6.599 -11.890 1.00 92.56 99 ASP A N 1
ATOM 802 C CA . ASP A 1 99 ? 11.630 -5.259 -12.483 1.00 92.56 99 ASP A CA 1
ATOM 803 C C . ASP A 1 99 ? 11.778 -4.146 -11.430 1.00 92.56 99 ASP A C 1
ATOM 805 O O . ASP A 1 99 ? 12.140 -3.011 -11.765 1.00 92.56 99 ASP A O 1
ATOM 809 N N . ARG A 1 100 ? 11.431 -4.426 -10.168 1.00 94.44 100 ARG A N 1
ATOM 810 C CA . ARG A 1 100 ? 11.381 -3.447 -9.065 1.00 94.44 100 ARG A CA 1
ATOM 811 C C . ARG A 1 100 ? 12.097 -3.898 -7.798 1.00 94.44 100 ARG A C 1
ATOM 813 O O . ARG A 1 100 ? 12.337 -3.067 -6.933 1.00 94.44 100 ARG A O 1
ATOM 820 N N . THR A 1 101 ? 12.489 -5.162 -7.706 1.00 96.88 101 THR A N 1
ATOM 821 C CA . THR A 1 101 ? 13.221 -5.716 -6.569 1.00 96.88 101 THR A CA 1
ATOM 822 C C . THR A 1 101 ? 14.429 -6.506 -7.063 1.00 96.88 101 THR A C 1
ATOM 824 O O . THR A 1 101 ? 14.301 -7.435 -7.860 1.00 96.88 101 THR A O 1
ATOM 827 N N . TYR A 1 102 ? 15.616 -6.152 -6.573 1.00 97.19 102 TYR A N 1
ATOM 828 C CA . TYR A 1 102 ? 16.842 -6.899 -6.845 1.00 97.19 102 TYR A CA 1
ATOM 829 C C . TYR A 1 102 ? 16.856 -8.262 -6.120 1.00 97.19 102 TYR A C 1
ATOM 831 O O . TYR A 1 102 ? 16.134 -8.442 -5.141 1.00 97.19 102 TYR A O 1
ATOM 839 N N . PRO A 1 103 ? 17.737 -9.215 -6.498 1.00 97.00 103 PRO A N 1
ATOM 840 C CA . PRO A 1 103 ? 17.815 -10.531 -5.845 1.00 97.00 103 PRO A CA 1
ATOM 841 C C . PRO A 1 103 ? 18.071 -10.499 -4.329 1.00 97.00 103 PRO A C 1
ATOM 843 O O . PRO A 1 103 ? 17.709 -11.426 -3.617 1.00 97.00 103 PRO A O 1
ATOM 846 N N . HIS A 1 104 ? 18.678 -9.422 -3.829 1.00 96.50 104 HIS A N 1
ATOM 847 C CA . HIS A 1 104 ? 18.932 -9.179 -2.407 1.00 96.50 104 HIS A CA 1
ATOM 848 C C . HIS A 1 104 ? 17.787 -8.403 -1.722 1.00 96.50 104 HIS A C 1
ATOM 850 O O . HIS A 1 104 ? 17.970 -7.835 -0.650 1.00 96.50 104 HIS A O 1
ATOM 856 N N . LEU A 1 105 ? 16.607 -8.380 -2.350 1.00 96.69 105 LEU A N 1
ATOM 857 C CA . LEU A 1 105 ? 15.356 -7.778 -1.881 1.00 96.69 105 LEU A CA 1
ATOM 858 C C . LEU A 1 105 ? 15.363 -6.250 -1.714 1.00 96.69 105 LEU A C 1
ATOM 860 O O . LEU A 1 105 ? 14.405 -5.690 -1.182 1.00 96.69 105 LEU A O 1
ATOM 864 N N . LEU A 1 106 ? 16.401 -5.556 -2.185 1.00 97.88 106 LEU A N 1
ATOM 865 C CA . LEU A 1 106 ? 16.409 -4.094 -2.218 1.00 97.88 106 LEU A CA 1
ATOM 866 C C . LEU A 1 106 ? 15.606 -3.562 -3.407 1.00 97.88 106 LEU A C 1
ATOM 868 O O . LEU A 1 106 ? 15.654 -4.121 -4.506 1.00 97.88 106 LEU A O 1
ATOM 872 N N . ASP A 1 107 ? 14.884 -2.471 -3.167 1.00 97.00 107 ASP A N 1
ATOM 873 C CA . ASP A 1 107 ? 14.064 -1.794 -4.167 1.00 97.00 107 ASP A CA 1
ATOM 874 C C . ASP A 1 107 ? 14.918 -1.156 -5.269 1.00 97.00 107 ASP A C 1
ATOM 876 O O . ASP A 1 107 ? 16.016 -0.632 -5.042 1.00 97.00 107 ASP A O 1
ATOM 880 N N . ALA A 1 108 ? 14.386 -1.217 -6.485 1.00 94.94 108 ALA A N 1
ATOM 881 C CA . ALA A 1 108 ? 14.981 -0.670 -7.684 1.00 94.94 108 ALA A CA 1
ATOM 882 C C . ALA A 1 108 ? 14.161 0.526 -8.187 1.00 94.94 108 ALA A C 1
ATOM 884 O O . ALA A 1 108 ? 13.065 0.382 -8.741 1.00 94.94 108 ALA A O 1
ATOM 885 N N . HIS A 1 109 ? 14.752 1.723 -8.103 1.00 90.88 109 HIS A N 1
ATOM 886 C CA . HIS A 1 109 ? 14.220 2.898 -8.785 1.00 90.88 109 HIS A CA 1
ATOM 887 C C . HIS A 1 109 ? 14.208 2.726 -10.315 1.00 90.88 109 HIS A C 1
ATOM 889 O O . HIS A 1 109 ? 13.184 3.094 -10.906 1.00 90.88 109 HIS A O 1
ATOM 895 N N . PRO A 1 110 ? 15.231 2.137 -10.984 1.00 81.31 110 PRO A N 1
ATOM 896 C CA . PRO A 1 110 ? 16.657 1.929 -10.637 1.00 81.31 110 PRO A CA 1
ATOM 897 C C . PRO A 1 110 ? 17.494 3.233 -10.618 1.00 81.31 110 PRO A C 1
ATOM 899 O O . PRO A 1 110 ? 17.066 4.224 -11.226 1.00 81.31 110 PRO A O 1
ATOM 902 N N . PRO A 1 111 ? 18.681 3.267 -9.965 1.00 93.44 111 PRO A N 1
ATOM 903 C CA . PRO A 1 111 ? 19.344 2.183 -9.215 1.00 93.44 111 PRO A CA 1
ATOM 904 C C . PRO A 1 111 ? 18.687 1.937 -7.840 1.00 93.44 111 PRO A C 1
ATOM 906 O O . PRO A 1 111 ? 17.551 2.347 -7.623 1.00 93.44 111 PRO A O 1
ATOM 909 N N . PHE A 1 112 ? 19.375 1.252 -6.923 1.00 96.69 112 PHE A N 1
ATOM 910 C CA . PHE A 1 112 ? 18.906 1.033 -5.551 1.00 96.69 112 PHE A CA 1
ATOM 911 C C . PHE A 1 112 ? 18.419 2.324 -4.879 1.00 96.69 112 PHE A C 1
ATOM 913 O O . PHE A 1 112 ? 19.180 3.291 -4.804 1.00 96.69 112 PHE A O 1
ATOM 920 N N . GLN A 1 113 ? 17.189 2.300 -4.351 1.00 97.44 113 GLN A N 1
ATOM 921 C CA . GLN A 1 113 ? 16.672 3.295 -3.410 1.00 97.44 113 GLN A CA 1
ATOM 922 C C . GLN A 1 113 ? 15.848 2.618 -2.310 1.00 97.44 113 GLN A C 1
ATOM 924 O O . GLN A 1 113 ? 14.957 1.831 -2.580 1.00 97.44 113 GLN A O 1
ATOM 929 N N . ILE A 1 114 ? 16.140 2.915 -1.043 1.00 97.88 114 ILE A N 1
ATOM 930 C CA . ILE A 1 114 ? 15.538 2.208 0.106 1.00 97.88 114 ILE A CA 1
ATOM 931 C C . ILE A 1 114 ? 14.076 2.607 0.384 1.00 97.88 114 ILE A C 1
ATOM 933 O O . ILE A 1 114 ? 13.355 1.946 1.135 1.00 97.88 114 ILE A O 1
ATOM 937 N N . ASP A 1 115 ? 13.624 3.711 -0.202 1.00 97.25 115 ASP A N 1
ATOM 938 C CA . ASP A 1 115 ? 12.297 4.283 0.013 1.00 97.25 115 ASP A CA 1
ATOM 939 C C . ASP A 1 115 ? 11.165 3.371 -0.489 1.00 97.25 115 ASP A C 1
ATOM 941 O O . ASP A 1 115 ? 10.108 3.295 0.150 1.00 97.25 115 ASP A O 1
ATOM 945 N N . GLY A 1 116 ? 11.382 2.609 -1.563 1.00 96.25 116 GLY A N 1
ATOM 946 C CA . GLY A 1 116 ? 10.439 1.585 -2.010 1.00 96.25 116 GLY A CA 1
ATOM 947 C C . GLY A 1 116 ? 10.262 0.439 -1.009 1.00 96.25 116 GLY A C 1
ATOM 948 O O . GLY A 1 116 ? 9.124 0.036 -0.757 1.00 96.25 116 GLY A O 1
ATOM 949 N N . ASN A 1 117 ? 11.331 -0.014 -0.340 1.00 98.19 117 ASN A N 1
ATOM 950 C CA . ASN A 1 117 ? 11.241 -1.028 0.719 1.00 98.19 117 ASN A CA 1
ATOM 951 C C . ASN A 1 117 ? 10.386 -0.535 1.897 1.00 98.19 117 ASN A C 1
ATOM 953 O O . ASN A 1 117 ? 9.413 -1.189 2.278 1.00 98.19 117 ASN A O 1
ATOM 957 N N . PHE A 1 118 ? 10.708 0.640 2.452 1.00 98.06 118 PHE A N 1
ATOM 958 C CA . PHE A 1 118 ? 9.972 1.181 3.601 1.00 98.06 118 PHE A CA 1
ATOM 959 C C . PHE A 1 118 ? 8.534 1.561 3.252 1.00 98.06 118 PHE A C 1
ATOM 961 O O . PHE A 1 118 ? 7.615 1.267 4.020 1.00 98.06 118 PHE A O 1
ATOM 968 N N . GLY A 1 119 ? 8.316 2.156 2.078 1.00 97.50 119 GLY A N 1
ATOM 969 C CA . GLY A 1 119 ? 6.974 2.474 1.603 1.00 97.50 119 GLY A CA 1
ATOM 970 C C . GLY A 1 119 ? 6.119 1.224 1.389 1.00 97.50 119 GLY A C 1
ATOM 971 O O . GLY A 1 119 ? 4.920 1.257 1.664 1.00 97.50 119 GLY A O 1
ATOM 972 N N . SER A 1 120 ? 6.720 0.111 0.954 1.00 97.25 120 SER A N 1
ATOM 973 C CA . SER A 1 120 ? 6.011 -1.163 0.769 1.00 97.25 120 SER A CA 1
AT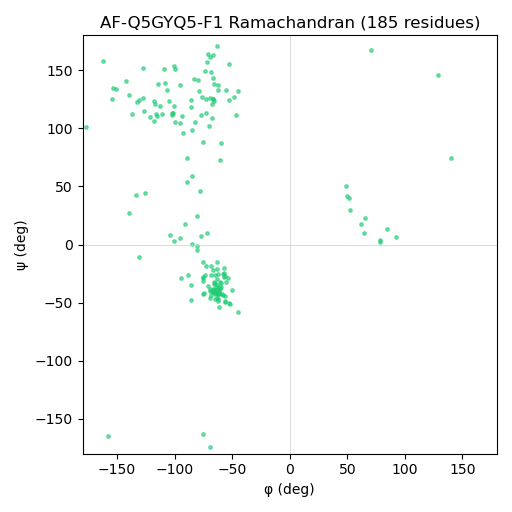OM 974 C C . SER A 1 120 ? 5.580 -1.760 2.105 1.00 97.25 120 SER A C 1
ATOM 976 O O . SER A 1 120 ? 4.428 -2.164 2.253 1.00 97.25 120 SER A O 1
ATOM 978 N N . THR A 1 121 ? 6.458 -1.727 3.110 1.00 96.81 121 THR A N 1
ATOM 979 C CA . THR A 1 121 ? 6.134 -2.138 4.486 1.00 96.81 121 THR A CA 1
ATOM 980 C C . THR A 1 121 ? 5.020 -1.280 5.091 1.00 96.81 121 THR A C 1
ATOM 982 O O . THR A 1 121 ? 4.085 -1.810 5.699 1.00 96.81 121 THR A O 1
ATOM 985 N N . ALA A 1 122 ? 5.068 0.040 4.881 1.00 95.94 122 ALA A N 1
ATOM 986 C CA . ALA A 1 122 ? 3.986 0.940 5.277 1.00 95.94 122 ALA A CA 1
ATOM 987 C C . ALA A 1 122 ? 2.673 0.590 4.557 1.00 95.94 122 ALA A C 1
ATOM 989 O O . ALA A 1 122 ? 1.627 0.508 5.193 1.00 95.94 122 ALA A O 1
ATOM 990 N N . GLY A 1 123 ? 2.734 0.270 3.264 1.00 96.75 123 GLY A N 1
ATOM 991 C CA . GLY A 1 123 ? 1.562 -0.110 2.481 1.00 96.75 123 GLY A CA 1
ATOM 992 C C . GLY A 1 123 ? 0.930 -1.434 2.917 1.00 96.75 123 GLY A C 1
ATOM 993 O O . GLY A 1 123 ? -0.292 -1.529 3.002 1.00 96.75 123 GLY A O 1
ATOM 994 N N . ILE A 1 124 ? 1.741 -2.437 3.267 1.00 94.88 124 ILE A N 1
ATOM 995 C CA . ILE A 1 124 ? 1.260 -3.684 3.888 1.00 94.88 124 ILE A CA 1
ATOM 996 C C . ILE A 1 124 ? 0.590 -3.378 5.233 1.00 94.88 124 ILE A C 1
ATOM 998 O O . ILE A 1 124 ? -0.462 -3.937 5.540 1.00 94.88 124 ILE A O 1
ATOM 1002 N N . THR A 1 125 ? 1.154 -2.452 6.013 1.00 92.12 125 THR A N 1
ATOM 1003 C CA . THR A 1 125 ? 0.536 -2.001 7.265 1.00 92.12 125 THR A CA 1
ATOM 1004 C C . THR A 1 125 ? -0.810 -1.335 6.993 1.00 92.12 125 THR A C 1
ATOM 1006 O O . THR A 1 125 ? -1.785 -1.731 7.609 1.00 92.12 125 THR A O 1
ATOM 1009 N N . GLU A 1 126 ? -0.920 -0.430 6.017 1.00 92.75 126 GLU A N 1
ATOM 1010 C CA . GLU A 1 126 ? -2.186 0.213 5.621 1.00 92.75 126 GLU A CA 1
ATOM 1011 C C . GLU A 1 126 ? -3.242 -0.774 5.092 1.00 92.75 126 GLU A C 1
ATOM 1013 O O . GLU A 1 126 ? -4.439 -0.496 5.189 1.00 92.75 126 GLU A O 1
ATOM 1018 N N . ILE A 1 127 ? -2.834 -1.927 4.550 1.00 89.75 127 ILE A N 1
ATOM 1019 C CA . ILE A 1 127 ? -3.754 -3.014 4.181 1.00 89.75 127 ILE A CA 1
ATOM 1020 C C . ILE A 1 127 ? -4.367 -3.672 5.427 1.00 89.75 127 ILE A C 1
ATOM 1022 O O . ILE A 1 127 ? -5.555 -4.013 5.434 1.00 89.75 127 ILE A O 1
ATOM 1026 N N . LEU A 1 128 ? -3.558 -3.855 6.473 1.00 85.00 128 LEU A N 1
ATOM 1027 C CA . LEU A 1 128 ? -3.900 -4.619 7.676 1.00 85.00 128 LEU A CA 1
ATOM 1028 C C . LEU A 1 128 ? -4.452 -3.758 8.820 1.00 85.00 128 LEU A C 1
ATOM 1030 O O . LEU A 1 128 ? -5.236 -4.250 9.629 1.00 85.00 128 LEU A O 1
ATOM 1034 N N . LEU A 1 129 ? -4.047 -2.495 8.903 1.00 84.88 129 LEU A N 1
ATOM 1035 C CA . LEU A 1 129 ? -4.295 -1.596 10.020 1.00 84.88 129 LEU A CA 1
ATOM 1036 C C . LEU A 1 129 ? -4.269 -0.138 9.550 1.00 84.88 129 LEU A C 1
ATOM 1038 O O . LEU A 1 129 ? -3.271 0.345 9.020 1.00 84.88 129 LEU A O 1
ATOM 1042 N N . GLN A 1 130 ? -5.341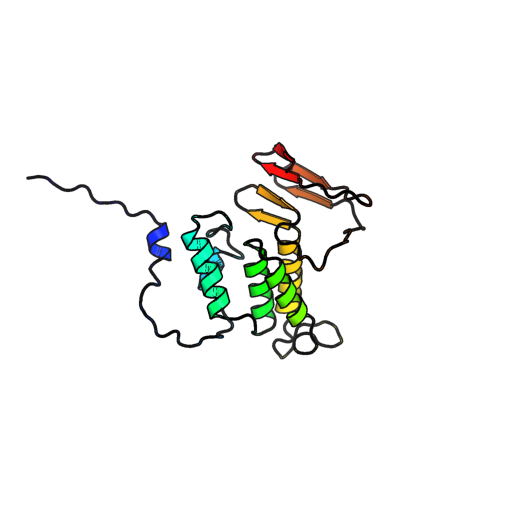 0.600 9.820 1.00 86.62 130 GLN A N 1
ATOM 1043 C CA . GLN A 1 130 ? -5.386 2.042 9.577 1.00 86.62 130 GLN A CA 1
ATOM 1044 C C . GLN A 1 130 ? -5.816 2.802 10.817 1.00 86.62 130 GLN A C 1
ATOM 1046 O O . GLN A 1 130 ? -6.603 2.318 11.632 1.00 86.62 130 GLN A O 1
ATOM 1051 N N . ARG A 1 131 ? -5.350 4.047 10.916 1.00 82.50 131 ARG A N 1
ATOM 1052 C CA . ARG A 1 131 ? -5.825 5.003 11.909 1.00 82.50 131 ARG A CA 1
ATOM 1053 C C . ARG A 1 131 ? -6.129 6.333 11.246 1.00 82.50 131 ARG A C 1
ATOM 1055 O O . ARG A 1 131 ? -5.247 6.959 10.666 1.00 82.50 131 ARG A O 1
ATOM 1062 N N . TRP A 1 132 ? -7.362 6.792 11.396 1.00 81.12 132 TRP A N 1
ATOM 1063 C CA . TRP A 1 132 ? -7.778 8.130 10.989 1.00 81.12 132 TRP A CA 1
ATOM 1064 C C . TRP A 1 132 ? -9.089 8.497 11.694 1.00 81.12 132 TRP A C 1
ATOM 1066 O O . TRP A 1 132 ? -9.816 7.635 12.177 1.00 81.12 132 TRP A O 1
ATOM 1076 N N . ALA A 1 133 ? -9.370 9.798 11.810 1.00 77.12 133 ALA A N 1
ATOM 1077 C CA . ALA A 1 133 ? -10.557 10.331 12.500 1.00 77.12 133 ALA A CA 1
ATOM 1078 C C . ALA A 1 133 ? -10.784 9.817 13.940 1.00 77.12 133 ALA A C 1
ATOM 1080 O O . ALA A 1 133 ? -11.921 9.736 14.383 1.00 77.12 133 ALA A O 1
ATOM 1081 N N . GLY A 1 134 ? -9.716 9.478 14.669 1.00 74.38 134 GLY A N 1
ATOM 1082 C CA . GLY A 1 134 ? -9.823 8.967 16.042 1.00 74.38 134 GLY A CA 1
ATOM 1083 C C . GLY A 1 134 ? -10.222 7.491 16.147 1.00 74.38 134 GLY A C 1
ATOM 1084 O O . GLY A 1 134 ? -10.313 6.982 17.259 1.00 74.38 134 GLY A O 1
ATOM 1085 N N . SER A 1 135 ? -10.392 6.796 15.020 1.00 77.50 135 SER A N 1
ATOM 1086 C CA . SER A 1 135 ? -10.701 5.367 14.972 1.00 77.50 135 SER A CA 1
ATOM 1087 C C . SER A 1 135 ? -9.521 4.546 14.467 1.00 77.50 135 SER A C 1
ATOM 1089 O O . SER A 1 135 ? -8.697 5.020 13.679 1.00 77.50 135 SER A O 1
ATOM 1091 N N . VAL A 1 136 ? -9.467 3.298 14.929 1.00 77.56 136 VAL A N 1
ATOM 1092 C CA . VAL A 1 136 ? -8.574 2.251 14.427 1.00 77.56 136 VAL A CA 1
ATOM 1093 C C . VAL A 1 136 ? -9.410 1.264 13.617 1.00 77.56 136 VAL A C 1
ATOM 1095 O O . VAL A 1 136 ? -10.482 0.857 14.065 1.00 77.56 136 VAL A O 1
ATOM 1098 N N . PHE A 1 137 ? -8.923 0.902 12.433 1.00 78.62 137 PHE A N 1
ATOM 1099 C CA . PHE A 1 137 ? -9.570 -0.018 11.503 1.00 78.62 137 PHE A CA 1
ATOM 1100 C C . PHE A 1 137 ? -8.676 -1.236 11.296 1.00 78.62 137 PHE A C 1
ATOM 1102 O O . PHE A 1 137 ? -7.522 -1.085 10.893 1.00 78.62 137 PHE A O 1
ATOM 1109 N N . LEU A 1 138 ? -9.216 -2.425 11.559 1.00 78.38 138 LEU A N 1
ATOM 1110 C CA . LEU A 1 138 ? -8.538 -3.701 11.338 1.00 78.38 138 LEU A CA 1
ATOM 1111 C C . LEU A 1 138 ? -8.929 -4.282 9.981 1.00 78.38 138 LEU A C 1
ATOM 1113 O O . LEU A 1 138 ? -10.102 -4.267 9.612 1.00 78.38 138 LEU A O 1
ATOM 1117 N N . LEU A 1 139 ? -7.937 -4.807 9.264 1.00 80.38 139 LEU A N 1
ATOM 1118 C CA . LEU A 1 139 ? -8.065 -5.408 7.934 1.00 80.38 139 LEU A CA 1
ATOM 1119 C C . LEU A 1 139 ? -8.842 -4.537 6.919 1.00 80.38 139 LEU A C 1
ATOM 1121 O O . LEU A 1 139 ? -9.661 -5.072 6.167 1.00 80.38 139 LEU A O 1
ATOM 1125 N N . PRO A 1 140 ? -8.621 -3.207 6.873 1.00 84.88 140 PRO A N 1
ATOM 1126 C CA . PRO A 1 140 ? -9.465 -2.298 6.100 1.00 84.88 140 PRO A CA 1
ATOM 1127 C C . PRO A 1 140 ? -9.409 -2.536 4.588 1.00 84.88 140 PRO A C 1
ATOM 1129 O O . PRO A 1 140 ? -10.369 -2.203 3.902 1.00 84.88 140 PRO A O 1
ATOM 1132 N N . ALA A 1 141 ? -8.314 -3.092 4.060 1.00 88.31 141 ALA A N 1
ATOM 1133 C CA . ALA A 1 141 ? -8.117 -3.301 2.626 1.00 88.31 141 ALA A CA 1
ATOM 1134 C C . ALA A 1 141 ? -7.589 -4.714 2.323 1.00 88.31 141 ALA A C 1
ATOM 1136 O O . ALA A 1 141 ? -6.673 -4.880 1.522 1.00 88.31 141 ALA A O 1
ATOM 1137 N N . LEU A 1 142 ? -8.122 -5.744 2.987 1.00 85.38 142 LEU A N 1
ATOM 1138 C CA . LEU A 1 142 ? -7.648 -7.118 2.808 1.00 85.38 142 LEU A CA 1
ATOM 1139 C C . LEU A 1 142 ? -7.976 -7.654 1.394 1.00 85.38 142 LEU A C 1
ATOM 1141 O O . LEU A 1 142 ? -9.156 -7.729 1.041 1.00 85.38 142 LEU A O 1
ATOM 1145 N N . PRO A 1 143 ? -6.982 -8.071 0.585 1.00 83.81 143 PRO A N 1
ATOM 1146 C CA . PRO A 1 143 ? -7.245 -8.657 -0.725 1.00 83.81 143 PRO A CA 1
ATOM 1147 C C . PRO A 1 143 ? -7.800 -10.083 -0.613 1.00 83.81 143 PRO A C 1
ATOM 1149 O O . PRO A 1 143 ? -7.403 -10.869 0.250 1.00 83.81 143 PRO A O 1
ATOM 1152 N N . LYS A 1 144 ? -8.636 -10.477 -1.575 1.00 76.75 144 LYS A N 1
ATOM 1153 C CA . LYS A 1 144 ? -9.204 -11.826 -1.731 1.00 76.75 144 LYS A CA 1
ATOM 1154 C C . LYS A 1 144 ? -8.141 -12.907 -1.864 1.00 76.75 144 LYS A C 1
ATOM 1156 O O . LYS A 1 144 ? -8.426 -14.062 -1.562 1.00 76.75 144 LYS A O 1
ATOM 1161 N N . ALA A 1 145 ? -6.939 -12.570 -2.331 1.00 75.69 145 ALA A N 1
ATOM 1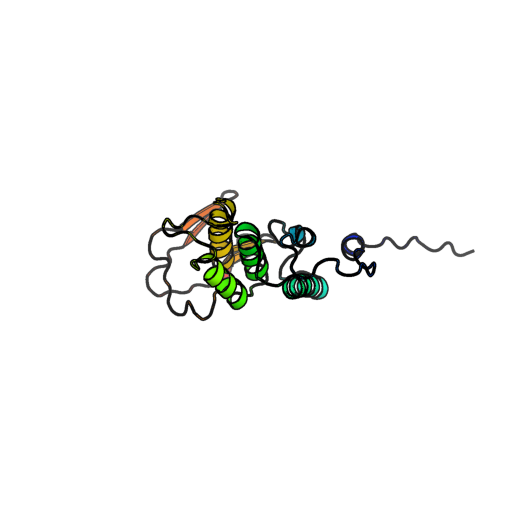162 C CA . ALA A 1 145 ? -5.817 -13.503 -2.390 1.00 75.69 145 ALA A CA 1
ATOM 1163 C C . ALA A 1 145 ? -5.396 -13.984 -0.988 1.00 75.69 145 ALA A C 1
ATOM 1165 O O . ALA A 1 145 ? -4.962 -15.124 -0.830 1.00 75.69 145 ALA A O 1
ATOM 1166 N N . TRP A 1 146 ? -5.587 -13.164 0.049 1.00 71.50 146 TRP A N 1
ATOM 1167 C CA . TRP A 1 146 ? -5.225 -13.484 1.433 1.00 71.50 146 TRP A CA 1
ATOM 1168 C C . TRP A 1 146 ? -6.392 -14.186 2.150 1.00 71.50 146 TRP A C 1
ATOM 1170 O O . TRP A 1 146 ? -6.843 -13.768 3.212 1.00 71.50 146 TRP A O 1
ATOM 1180 N N . ARG A 1 147 ? -6.900 -15.275 1.547 1.00 48.12 147 ARG A N 1
ATOM 1181 C CA . ARG A 1 147 ? -8.086 -16.031 2.021 1.00 48.12 147 ARG A CA 1
ATOM 1182 C C . ARG A 1 147 ? -7.916 -16.629 3.410 1.00 48.12 147 ARG A C 1
ATOM 1184 O O . ARG A 1 147 ? -8.877 -16.777 4.157 1.00 48.12 147 ARG A O 1
ATOM 1191 N N . ARG A 1 148 ? -6.698 -17.076 3.696 1.00 42.59 148 ARG A N 1
ATOM 1192 C CA . ARG A 1 148 ? -6.293 -17.653 4.969 1.00 42.59 148 ARG A CA 1
ATOM 1193 C C . ARG A 1 148 ? -4.939 -17.066 5.277 1.00 42.59 148 ARG A C 1
ATOM 1195 O O . ARG A 1 148 ? -3.962 -17.325 4.586 1.00 42.59 148 ARG A O 1
ATOM 1202 N N . GLY A 1 149 ? -4.921 -16.249 6.303 1.00 47.03 149 GLY A N 1
ATOM 1203 C CA . GLY A 1 149 ? -3.722 -15.683 6.859 1.00 47.03 149 GLY A CA 1
ATOM 1204 C C . GLY A 1 149 ? -3.933 -15.658 8.350 1.00 47.03 149 GLY A C 1
ATOM 1205 O O . GLY A 1 149 ? -5.030 -15.408 8.843 1.00 47.03 149 GLY A O 1
ATOM 1206 N N . SER A 1 150 ? -2.882 -15.957 9.074 1.00 42.97 150 SER A N 1
ATOM 1207 C CA . SER A 1 150 ? -2.819 -15.586 10.465 1.00 42.97 150 SER A CA 1
ATOM 1208 C C . SER A 1 150 ? -1.519 -14.845 10.603 1.00 42.97 150 SER A C 1
ATOM 1210 O O . SER A 1 150 ? -0.476 -15.384 10.231 1.00 42.97 150 SER A O 1
ATOM 1212 N N . VAL A 1 151 ? -1.572 -13.635 11.132 1.00 48.88 151 VAL A N 1
ATOM 1213 C CA . VAL A 1 151 ? -0.360 -13.047 11.671 1.00 48.88 151 VAL A CA 1
ATOM 1214 C C . VAL A 1 151 ? -0.136 -13.771 13.000 1.00 48.88 151 VAL A C 1
ATOM 1216 O O . VAL A 1 151 ? -0.727 -13.432 14.018 1.00 48.88 151 VAL A O 1
ATOM 1219 N N . ARG A 1 152 ? 0.577 -14.902 12.934 1.00 38.12 152 ARG A N 1
ATOM 1220 C CA . ARG A 1 152 ? 0.932 -15.734 14.089 1.00 38.12 152 ARG A CA 1
ATOM 1221 C C . ARG A 1 152 ? 2.373 -15.433 14.438 1.00 38.12 152 ARG A C 1
ATOM 1223 O O . ARG A 1 152 ? 3.272 -15.736 13.662 1.00 38.12 152 ARG A O 1
ATOM 1230 N N . GLY A 1 153 ? 2.554 -14.829 15.601 1.00 37.94 153 GLY A N 1
ATOM 1231 C CA . GLY A 1 153 ? 3.845 -14.332 16.048 1.00 37.94 153 GLY A CA 1
ATOM 1232 C C . GLY A 1 153 ? 3.672 -12.993 16.740 1.00 37.94 153 GLY A C 1
ATOM 1233 O O . GLY A 1 153 ? 4.003 -11.960 16.170 1.00 37.94 153 GLY A O 1
ATOM 1234 N N . GLY A 1 154 ? 3.146 -13.038 17.965 1.00 50.00 154 GLY A N 1
ATOM 1235 C CA . GLY A 1 154 ? 3.173 -11.908 18.887 1.00 50.00 154 GLY A CA 1
ATOM 1236 C C . GLY A 1 154 ? 1.824 -11.530 19.490 1.00 50.00 154 GLY A C 1
ATOM 1237 O O . GLY A 1 154 ? 0.780 -11.601 18.850 1.00 50.00 154 GLY A O 1
ATOM 1238 N N . ARG A 1 155 ? 1.904 -11.086 20.745 1.00 49.72 155 ARG A N 1
ATOM 1239 C CA . ARG A 1 155 ? 0.932 -10.225 21.414 1.00 49.72 155 ARG A CA 1
ATOM 1240 C C . ARG A 1 155 ? 1.097 -8.828 20.814 1.00 49.72 155 ARG A C 1
ATOM 1242 O O . ARG A 1 155 ? 2.165 -8.232 20.969 1.00 49.72 155 ARG A O 1
ATOM 1249 N N . TYR A 1 156 ? 0.105 -8.324 20.082 1.00 51.81 156 TYR A N 1
ATOM 1250 C CA . TYR A 1 156 ? 0.194 -6.974 19.518 1.00 51.81 156 TYR A CA 1
ATOM 1251 C C . TYR A 1 156 ? -0.270 -5.978 20.563 1.00 51.81 156 TYR A C 1
ATOM 1253 O O . TYR A 1 156 ? -1.469 -5.781 20.753 1.00 51.81 156 TYR A O 1
ATOM 1261 N N . GLN A 1 157 ? 0.704 -5.372 21.237 1.00 41.62 157 GLN A N 1
ATOM 1262 C CA . GLN A 1 157 ? 0.473 -4.320 22.209 1.00 41.62 157 GLN A CA 1
ATOM 1263 C C . GLN A 1 157 ? 0.630 -2.959 21.526 1.00 41.62 157 GLN A C 1
ATOM 1265 O O . GLN A 1 157 ? 1.740 -2.512 21.237 1.00 41.62 157 GLN A O 1
ATOM 1270 N N . LEU A 1 158 ? -0.491 -2.297 21.250 1.00 46.78 158 LEU A N 1
ATOM 1271 C CA . LEU A 1 158 ? -0.507 -0.927 20.752 1.00 46.78 158 LEU A CA 1
ATOM 1272 C C . LEU A 1 158 ? -0.799 0.013 21.925 1.00 46.78 158 LEU A C 1
ATOM 1274 O O . LEU A 1 158 ? -1.939 0.102 22.379 1.00 46.78 158 LEU A O 1
ATOM 1278 N N . SER A 1 159 ? 0.228 0.717 22.401 1.00 34.22 159 SER A N 1
ATOM 1279 C CA . SER A 1 159 ? 0.101 1.693 23.488 1.00 34.22 159 SER A CA 1
ATOM 1280 C C . SER A 1 159 ? 0.047 3.115 22.935 1.00 34.22 159 SER A C 1
ATOM 1282 O O . SER A 1 159 ? 0.993 3.576 22.295 1.00 34.22 159 SER A O 1
ATOM 1284 N N . TYR A 1 160 ? -1.048 3.834 23.183 1.00 39.50 160 TYR A N 1
ATOM 1285 C CA . TYR A 1 160 ? -1.186 5.237 22.792 1.00 39.50 160 TYR A CA 1
ATOM 1286 C C . TYR A 1 160 ? -2.123 6.000 23.735 1.00 39.50 160 TYR A C 1
ATOM 1288 O O . TYR A 1 160 ? -3.213 5.533 24.050 1.00 39.50 160 TYR A O 1
ATOM 1296 N N . ALA A 1 161 ? -1.705 7.196 24.168 1.00 38.16 161 ALA A N 1
ATOM 1297 C CA . ALA A 1 161 ? -2.475 8.077 25.058 1.00 38.16 161 ALA A CA 1
ATOM 1298 C C . ALA A 1 161 ? -2.991 7.383 26.342 1.00 38.16 161 ALA A C 1
ATOM 1300 O O . ALA A 1 161 ? -4.124 7.601 26.765 1.00 38.16 161 ALA A O 1
ATOM 1301 N N . GLY A 1 162 ? -2.163 6.517 26.941 1.00 42.59 162 GLY A N 1
ATOM 1302 C CA . GLY A 1 162 ? -2.500 5.769 28.160 1.00 42.59 162 GLY A CA 1
ATOM 1303 C C . GLY A 1 162 ? -3.402 4.551 27.942 1.00 42.59 162 GLY A C 1
ATOM 1304 O O . GLY A 1 162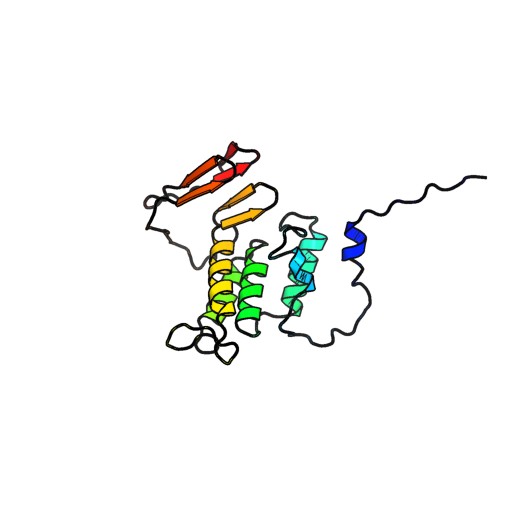 ? -3.778 3.898 28.909 1.00 42.59 162 GLY A O 1
ATOM 1305 N N . GLN A 1 163 ? -3.742 4.225 26.694 1.00 43.34 163 GLN A N 1
ATOM 1306 C CA . GLN A 1 163 ? -4.538 3.051 26.352 1.00 43.34 163 GLN A CA 1
ATOM 1307 C C . GLN A 1 163 ? -3.669 2.004 25.683 1.00 43.34 163 GLN A C 1
ATOM 1309 O O . GLN A 1 163 ? -2.845 2.324 24.828 1.00 43.34 163 GLN A O 1
ATOM 1314 N N . THR A 1 164 ? -3.904 0.756 26.059 1.00 43.72 164 THR A N 1
ATOM 1315 C CA . THR A 1 164 ? -3.226 -0.407 25.507 1.00 43.72 164 THR A CA 1
ATOM 1316 C C . THR A 1 164 ? -4.272 -1.248 24.797 1.00 43.72 164 THR A C 1
ATOM 1318 O O . THR A 1 164 ? -5.150 -1.811 25.452 1.00 43.72 164 THR A O 1
ATOM 1321 N N . LEU A 1 165 ? -4.194 -1.328 23.470 1.00 54.09 165 LEU A N 1
ATOM 1322 C CA . LEU A 1 165 ? -4.889 -2.375 22.735 1.00 54.09 165 LEU A CA 1
ATOM 1323 C C . LEU A 1 165 ? -3.991 -3.603 22.711 1.00 54.09 165 LEU A C 1
ATOM 1325 O O .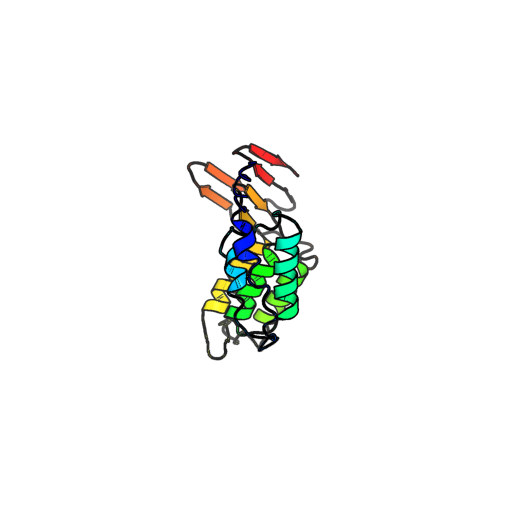 LEU A 1 165 ? -2.848 -3.531 22.267 1.00 54.09 165 LEU A O 1
ATOM 1329 N N . ASP A 1 166 ? -4.538 -4.706 23.194 1.00 51.00 166 ASP A N 1
ATOM 1330 C CA . ASP A 1 166 ? -3.883 -5.995 23.248 1.00 51.00 166 ASP A CA 1
ATOM 1331 C C . ASP A 1 166 ? -4.674 -6.973 22.384 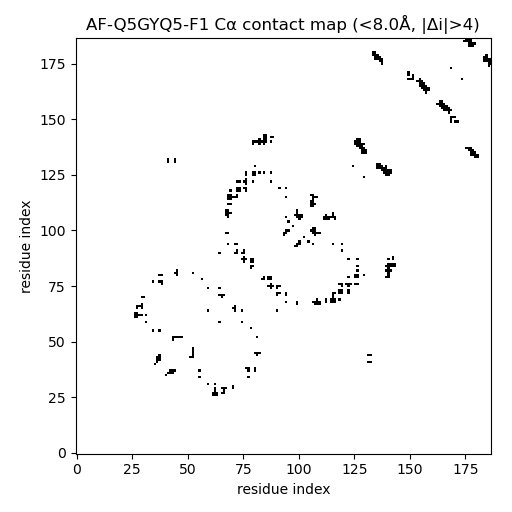1.00 51.00 166 ASP A C 1
ATOM 1333 O O . ASP A 1 166 ? -5.803 -7.341 22.717 1.00 51.00 166 ASP A O 1
ATOM 1337 N N . LEU A 1 167 ? -4.127 -7.308 21.218 1.00 58.94 167 LEU A N 1
ATOM 1338 C CA . LEU A 1 167 ? -4.751 -8.262 20.309 1.00 58.94 167 LEU A CA 1
ATOM 1339 C C . LEU A 1 167 ? -4.036 -9.602 20.420 1.00 58.94 167 LEU A C 1
ATOM 1341 O O . LEU A 1 167 ? -2.903 -9.755 19.956 1.00 58.94 167 LEU A O 1
ATOM 1345 N N . ASP A 1 168 ? -4.749 -10.582 20.970 1.00 51.97 168 ASP A N 1
ATOM 1346 C CA . ASP A 1 168 ? -4.421 -11.992 20.804 1.00 51.97 168 ASP A CA 1
ATOM 1347 C C . ASP A 1 168 ? -5.196 -12.545 19.602 1.00 51.97 168 ASP A C 1
ATOM 1349 O O . ASP A 1 168 ? -6.373 -12.914 19.681 1.00 51.97 168 ASP A O 1
ATOM 1353 N N . LEU A 1 169 ? -4.524 -12.570 18.452 1.00 54.09 169 LEU A N 1
ATOM 1354 C CA . LEU A 1 169 ? -5.020 -13.219 17.241 1.00 54.09 169 LEU A CA 1
ATOM 1355 C C . LEU A 1 169 ? -4.664 -14.712 17.269 1.00 54.09 169 LEU A C 1
ATOM 1357 O O . LEU A 1 169 ? -3.972 -15.233 16.388 1.00 54.09 169 LEU A O 1
ATOM 1361 N N . GLY A 1 170 ? -5.153 -15.403 18.300 1.00 45.53 170 GLY A N 1
ATOM 1362 C CA . GLY A 1 170 ? -5.075 -16.850 18.425 1.00 45.53 170 GLY A CA 1
ATOM 1363 C C . GLY A 1 170 ? -5.618 -17.569 17.184 1.00 45.53 170 GLY A C 1
ATOM 1364 O O . GLY A 1 170 ? -6.433 -17.050 16.414 1.00 45.53 170 GLY A O 1
ATOM 1365 N N . ALA A 1 171 ? -5.142 -18.795 16.972 1.00 41.12 171 ALA A N 1
ATOM 1366 C CA . ALA A 1 171 ? -5.434 -19.600 15.794 1.00 41.12 171 ALA A CA 1
ATOM 1367 C C . ALA A 1 171 ? -6.934 -19.626 15.417 1.00 41.12 171 ALA A C 1
ATOM 1369 O O . ALA A 1 171 ? -7.742 -20.256 16.090 1.00 41.12 171 ALA A O 1
ATOM 1370 N N . GLY A 1 172 ? -7.284 -18.999 14.287 1.00 45.12 172 GLY A N 1
ATOM 1371 C CA . GLY A 1 172 ? -8.583 -19.174 13.625 1.00 45.12 172 GLY A CA 1
ATOM 1372 C C . GLY A 1 172 ? -9.691 -18.193 14.014 1.00 45.12 172 GLY A C 1
ATOM 1373 O O . GLY A 1 172 ? -10.812 -18.368 13.542 1.00 45.12 172 GLY A O 1
ATOM 1374 N N . ARG A 1 173 ? -9.418 -17.160 14.823 1.00 44.47 173 ARG A N 1
ATOM 1375 C CA . ARG A 1 173 ? -10.411 -16.118 15.138 1.00 44.47 173 ARG A CA 1
ATOM 1376 C C . ARG A 1 173 ? -10.146 -14.840 14.343 1.00 44.47 173 ARG A C 1
ATOM 1378 O O . ARG A 1 173 ? -9.162 -14.148 14.579 1.00 44.47 173 ARG A O 1
ATOM 1385 N N . THR A 1 174 ? -11.049 -14.506 13.425 1.00 44.72 174 THR A N 1
ATOM 1386 C CA . THR A 1 174 ? -11.161 -13.151 12.868 1.00 44.72 174 THR A CA 1
ATOM 1387 C C . THR A 1 174 ? -12.059 -12.348 13.804 1.00 44.72 174 THR A C 1
ATOM 1389 O O . THR A 1 174 ? -13.213 -12.719 13.994 1.00 44.72 174 THR A O 1
ATOM 1392 N N . GLN A 1 175 ? -11.544 -11.275 14.404 1.00 51.38 175 GLN A N 1
ATOM 1393 C CA . GLN A 1 175 ? -12.364 -10.320 15.152 1.00 51.38 175 GLN A CA 1
ATOM 1394 C C . GLN A 1 175 ? -12.275 -8.958 14.467 1.00 51.38 175 GLN A C 1
ATOM 1396 O O . GLN A 1 175 ? -11.183 -8.409 14.314 1.00 51.38 175 GLN A O 1
ATOM 1401 N N . GLN A 1 176 ? -13.417 -8.419 14.038 1.00 46.84 176 GLN A N 1
ATOM 1402 C CA . GLN A 1 176 ? -13.505 -7.018 13.644 1.00 46.84 176 GLN A CA 1
ATOM 1403 C C . GLN A 1 176 ? -13.679 -6.198 14.915 1.00 46.84 176 GLN A C 1
ATOM 1405 O O . GLN A 1 176 ? -14.732 -6.214 15.545 1.00 46.84 176 GLN A O 1
ATOM 1410 N N . VAL A 1 177 ? -12.612 -5.522 15.320 1.00 52.25 177 VAL A N 1
ATOM 1411 C CA . VAL A 1 177 ? -12.591 -4.711 16.532 1.00 52.25 177 VAL A CA 1
ATOM 1412 C C . VAL A 1 177 ? -12.248 -3.286 16.129 1.00 52.25 177 VAL A C 1
ATOM 1414 O O . VAL A 1 177 ? -11.133 -3.000 15.698 1.00 52.25 177 VAL A O 1
ATOM 1417 N N . GLY A 1 178 ? -13.224 -2.393 16.233 1.00 47.97 178 GLY A N 1
ATOM 1418 C CA . GLY A 1 178 ? -13.023 -0.958 16.103 1.00 47.97 178 GLY A CA 1
ATOM 1419 C C . GLY A 1 178 ? -12.942 -0.295 17.474 1.00 47.97 178 GLY A C 1
ATOM 1420 O O . GLY A 1 178 ? -13.563 -0.739 18.440 1.00 47.97 178 GLY A O 1
ATOM 1421 N N . LEU A 1 179 ? -12.207 0.809 17.547 1.00 46.00 179 LEU A N 1
ATOM 1422 C CA . LEU A 1 179 ? -12.277 1.756 18.659 1.00 46.00 179 LEU A CA 1
ATOM 1423 C C . LEU A 1 179 ? -13.047 2.997 18.196 1.00 46.00 179 LEU A C 1
ATOM 1425 O O . LEU A 1 179 ? -12.671 3.644 17.212 1.00 46.00 179 LEU A O 1
ATOM 1429 N N . ASN A 1 180 ? -14.123 3.331 18.908 1.00 46.12 180 ASN A N 1
ATOM 1430 C CA . ASN A 1 180 ? -14.862 4.583 18.760 1.00 46.12 180 ASN A CA 1
ATOM 1431 C C . ASN A 1 180 ? -14.962 5.252 20.135 1.00 46.12 180 ASN A C 1
ATOM 1433 O O . ASN A 1 180 ? -15.577 4.690 21.037 1.00 46.12 180 ASN A O 1
ATOM 1437 N N . ASN A 1 181 ? -14.348 6.426 20.314 1.00 53.22 181 ASN A N 1
ATOM 1438 C CA . ASN A 1 181 ? -14.364 7.170 21.583 1.00 53.22 181 ASN A CA 1
ATOM 1439 C C . ASN A 1 181 ? -14.016 6.300 22.812 1.00 53.22 181 ASN A C 1
ATOM 1441 O O . ASN A 1 181 ? -14.760 6.272 23.790 1.00 53.22 181 ASN A O 1
ATOM 1445 N N . ASN A 1 182 ? -12.906 5.556 22.749 1.00 48.47 182 ASN A N 1
ATOM 1446 C CA . ASN A 1 182 ? -12.454 4.623 23.796 1.00 48.47 182 ASN A CA 1
ATOM 1447 C C . ASN A 1 182 ? -13.417 3.457 24.097 1.00 48.47 182 ASN A C 1
ATOM 1449 O O . ASN A 1 182 ? -13.311 2.823 25.145 1.00 48.47 182 ASN A O 1
ATOM 1453 N N . ARG A 1 183 ? -14.364 3.157 23.201 1.00 50.41 183 ARG A N 1
ATOM 1454 C CA . ARG A 1 183 ? -15.244 1.989 23.310 1.00 50.41 183 ARG A CA 1
ATOM 1455 C C . ARG A 1 183 ? -14.983 1.010 22.179 1.00 50.41 183 ARG A C 1
ATOM 1457 O O . ARG A 1 183 ? -14.836 1.409 21.022 1.00 50.41 183 ARG A O 1
ATOM 1464 N N . TRP A 1 184 ? -14.968 -0.269 22.537 1.00 57.78 184 TRP A N 1
ATOM 1465 C CA . TRP A 1 184 ? -14.947 -1.369 21.588 1.00 57.78 184 TRP A CA 1
ATOM 1466 C C . TRP A 1 184 ? -16.259 -1.398 20.811 1.00 57.78 184 TRP A C 1
ATOM 1468 O O . TRP A 1 184 ? -17.340 -1.444 21.397 1.00 57.78 184 TRP A O 1
ATOM 1478 N N . VAL A 1 185 ? -16.155 -1.374 19.491 1.00 52.91 185 VAL A N 1
ATOM 1479 C CA . VAL A 1 185 ? -17.247 -1.704 18.580 1.00 52.91 185 VAL A CA 1
ATOM 1480 C C . VAL A 1 185 ? -16.832 -2.949 17.821 1.00 52.91 185 VAL A C 1
ATOM 1482 O O . VAL A 1 185 ? -15.902 -2.920 17.018 1.00 52.91 185 VAL A O 1
ATOM 1485 N N . THR A 1 186 ? -17.507 -4.052 18.112 1.00 47.72 186 THR A N 1
ATOM 1486 C CA . THR A 1 186 ? -17.522 -5.231 17.250 1.00 47.72 186 THR A CA 1
ATOM 1487 C C . THR A 1 186 ? -18.367 -4.911 16.025 1.00 47.72 186 THR A C 1
ATOM 1489 O O . THR A 1 186 ? -19.507 -4.466 16.182 1.00 47.72 186 THR A O 1
ATOM 1492 N N . GLN A 1 187 ? -17.797 -5.088 14.835 1.00 46.31 187 GLN A N 1
ATOM 1493 C CA . GLN A 1 187 ? -18.559 -5.112 13.584 1.00 46.31 187 GLN A CA 1
ATOM 1494 C C . GLN A 1 187 ? -18.908 -6.550 13.209 1.00 46.31 187 GLN A C 1
ATOM 1496 O O . GLN A 1 187 ? -18.070 -7.445 13.468 1.00 46.31 187 GLN A O 1
#

Sequence (187 aa):
MHRGRPVVRPPWRYFVACGHRQPAKRRGHRHVSHLYALHPSSQIKPRDPPELAAAARRSLEIRGDNATGWGMSWRLNLWARPADGEHAYRILQLLISPDRTYPHLLDAHPPFQIDGNFGSTAGITEILLQRWAGSVFLLPALPKAWRRGSVRGGRYQLSYAGQTLDLDLGAGRTQQVGLNNNRWVTQ